Protein AF-A0A955G3E3-F1 (afdb_monomer_lite)

Radius of gyration: 20.16 Å; chains: 1; bounding box: 57×53×49 Å

Sequence (362 aa):
SATQGAAVFPLDVKRTRYAVISNTGQAQTGLGELYLNIIDMTRNSGNGAVISKNIMLGTGKGLGIPNSYNGNNPDKSYSAEALGAVPKVGGGGYYVYTYSPTPGREKIIGFLVKTDGSIDPTPITWALNPQPRRCQLGTGLHVPTNHGTYGFGSINFSGDYTKMLVLVGAFACSKSSTTPSGTIYYMNLDPTTGAVSLNVSWETATVATTGDHDGYTADLSPAERYVYVTHKFPGSLVRYDLNAGSSSGIKATQSIVSTIMTNRTSPSVSLANDRSGGQVRRGPDGRMYIADNAYLADDDGSTYPQLGTAGYISYIANPDAAGATPAAIGLAIDGIQLAPGSFSGQGMPQMATVYNQQYSIY

Secondary structure (DSSP, 8-state):
-----EEEEESSTT--EEEEEEE-PPTTT--B-EEEEEEETTSGGGT-EEEEEEEES--GGGGT--S---TT-GGG-B-SS--EEEEPTTSS-EEEEEEE--TT--EEEEEEE-TTS-B-SS-EEEE-SSPPPPP---TT----TTS-S---EEEEE-TTSSEEEEEEE-----S-TT---EEEEEEEE-TTT--EEEEEEEEPP----SS---EEEEEE-TTSSEEEEEETTTTEEEEEEGGG-SHHHHHHT-EEEES-S--PPPSS---GGGEEEEEEEE-TTS-EEEEEEE----TTS--S--TTSPPEEEEES-TT-S--SHHHHTEEEEEEEPPTT----S----------------

Structure (mmCIF, N/CA/C/O backbone):
data_AF-A0A955G3E3-F1
#
_entry.id   AF-A0A955G3E3-F1
#
loop_
_atom_site.group_PDB
_atom_site.id
_atom_site.type_symbol
_atom_site.label_atom_id
_atom_site.label_alt_id
_atom_site.label_comp_id
_atom_site.label_asym_id
_atom_site.label_entity_id
_atom_site.label_seq_id
_atom_site.pdbx_PDB_ins_code
_atom_site.Cartn_x
_atom_site.Cartn_y
_atom_site.Cartn_z
_atom_site.occupancy
_atom_site.B_iso_or_equiv
_atom_site.auth_seq_id
_atom_site.auth_comp_id
_atom_site.auth_asym_id
_atom_site.auth_atom_id
_atom_site.pdbx_PDB_model_num
ATOM 1 N N . SER A 1 1 ? 18.483 0.320 -10.105 1.00 30.11 1 SER A N 1
ATOM 2 C CA . SER A 1 1 ? 17.058 0.135 -10.444 1.00 30.11 1 SER A CA 1
ATOM 3 C C . SER A 1 1 ? 16.260 1.075 -9.562 1.00 30.11 1 SER A C 1
ATOM 5 O O . SER A 1 1 ? 16.470 1.022 -8.359 1.00 30.11 1 SER A O 1
ATOM 7 N N . ALA A 1 2 ? 15.472 1.987 -10.138 1.00 32.19 2 ALA A N 1
ATOM 8 C CA . ALA A 1 2 ? 14.807 3.079 -9.414 1.00 32.19 2 ALA A CA 1
ATOM 9 C C . ALA A 1 2 ? 13.293 2.873 -9.215 1.00 32.19 2 ALA A C 1
ATOM 11 O O . ALA A 1 2 ? 12.628 3.741 -8.668 1.00 32.19 2 ALA A O 1
ATOM 12 N N . THR A 1 3 ? 12.742 1.734 -9.642 1.00 41.06 3 THR A N 1
ATOM 13 C CA . THR A 1 3 ? 11.323 1.423 -9.451 1.00 41.06 3 THR A CA 1
ATOM 14 C C . THR A 1 3 ? 11.083 0.958 -8.021 1.00 41.06 3 THR A C 1
ATOM 16 O O . THR A 1 3 ? 11.592 -0.086 -7.618 1.00 41.06 3 THR A O 1
ATOM 19 N N . GLN A 1 4 ? 10.279 1.706 -7.269 1.00 59.62 4 GLN A N 1
ATOM 20 C CA . GLN A 1 4 ? 9.859 1.317 -5.920 1.00 59.62 4 GLN A CA 1
ATOM 21 C C . GLN A 1 4 ? 8.428 0.763 -5.876 1.00 59.62 4 GLN A C 1
ATOM 23 O O . GLN A 1 4 ? 8.092 0.053 -4.930 1.00 59.62 4 GLN A O 1
ATOM 28 N N . GLY A 1 5 ? 7.624 1.048 -6.912 1.00 69.12 5 GLY A N 1
ATOM 29 C CA . GLY A 1 5 ? 6.248 0.592 -7.137 1.00 69.12 5 GLY A CA 1
ATOM 30 C C . GLY A 1 5 ? 6.094 -0.328 -8.352 1.00 69.12 5 GLY A C 1
ATOM 31 O O . GLY A 1 5 ? 6.397 0.103 -9.465 1.00 69.12 5 GLY A O 1
ATOM 32 N N . ALA A 1 6 ? 5.583 -1.551 -8.172 1.00 78.00 6 ALA A N 1
ATOM 33 C CA . ALA A 1 6 ? 5.194 -2.460 -9.244 1.00 78.00 6 ALA A CA 1
ATOM 34 C C . ALA A 1 6 ? 3.878 -3.198 -8.934 1.00 78.00 6 ALA A C 1
ATOM 36 O O . ALA A 1 6 ? 3.738 -3.843 -7.899 1.00 78.00 6 ALA A O 1
ATOM 37 N N . ALA A 1 7 ? 2.934 -3.165 -9.873 1.00 83.56 7 ALA A N 1
ATOM 38 C CA . ALA A 1 7 ? 1.743 -4.008 -9.853 1.00 83.56 7 ALA A CA 1
ATOM 39 C C . ALA A 1 7 ? 1.863 -5.058 -10.956 1.00 83.56 7 ALA A C 1
ATOM 41 O O . ALA A 1 7 ? 2.105 -4.721 -12.115 1.00 83.56 7 ALA A O 1
ATOM 42 N N . VAL A 1 8 ? 1.691 -6.330 -10.603 1.00 85.88 8 VAL A N 1
ATOM 43 C CA . VAL A 1 8 ? 1.761 -7.436 -11.565 1.00 85.88 8 VAL A CA 1
ATOM 44 C C . VAL A 1 8 ? 0.539 -8.317 -11.408 1.00 85.88 8 VAL A C 1
ATOM 46 O O . VAL A 1 8 ? 0.229 -8.717 -10.293 1.00 85.88 8 VAL A O 1
ATOM 49 N N . PHE A 1 9 ? -0.147 -8.631 -12.499 1.00 87.25 9 PHE A N 1
ATOM 50 C CA . PHE A 1 9 ? -1.362 -9.445 -12.465 1.00 87.25 9 PHE A CA 1
ATOM 51 C C . PHE A 1 9 ? -1.544 -10.229 -13.769 1.00 87.25 9 PHE A C 1
ATOM 53 O O . PHE A 1 9 ? -1.068 -9.793 -14.824 1.00 87.25 9 PHE A O 1
ATOM 60 N N . PRO A 1 10 ? -2.207 -11.398 -13.723 1.00 89.81 10 PRO A N 1
ATOM 61 C CA . PRO A 1 10 ? -2.473 -12.181 -14.921 1.00 89.81 10 PRO A CA 1
ATOM 62 C C . PRO A 1 10 ? -3.499 -11.480 -15.824 1.00 89.81 10 PRO A C 1
ATOM 64 O O . PRO A 1 10 ? -4.466 -10.896 -15.348 1.00 89.81 10 PRO A O 1
ATOM 67 N N . LEU A 1 11 ? -3.319 -11.573 -17.140 1.00 89.44 11 LEU A N 1
ATOM 68 C CA . LEU A 1 11 ? -4.265 -11.068 -18.146 1.00 89.44 11 LEU A CA 1
ATOM 69 C C . LEU A 1 11 ? -5.265 -12.136 -18.611 1.00 89.44 11 LEU A C 1
ATOM 71 O O . LEU A 1 11 ? -6.242 -11.830 -19.289 1.00 89.44 11 LEU A O 1
ATOM 75 N N . ASP A 1 12 ? -5.032 -13.394 -18.250 1.00 84.88 12 ASP A N 1
ATOM 76 C CA . ASP A 1 12 ? -5.895 -14.521 -18.579 1.00 84.88 12 ASP A CA 1
ATOM 77 C C . ASP A 1 12 ? -5.999 -15.511 -17.417 1.00 84.88 12 ASP A C 1
ATOM 79 O O . ASP A 1 12 ? -5.097 -15.632 -16.589 1.00 84.88 12 ASP A O 1
ATOM 83 N N . VAL A 1 13 ? -7.104 -16.260 -17.384 1.00 81.56 13 VAL A N 1
ATOM 84 C CA . VAL A 1 13 ? -7.401 -17.257 -16.338 1.00 81.56 13 VAL A CA 1
ATOM 85 C C . VAL A 1 13 ? -6.348 -18.367 -16.290 1.00 81.56 13 VAL A C 1
ATOM 87 O O . VAL A 1 13 ? -6.049 -18.890 -15.220 1.00 81.56 13 VAL A O 1
ATOM 90 N N . LYS A 1 14 ? -5.740 -18.699 -17.437 1.00 84.62 14 LYS A N 1
ATOM 91 C CA . LYS A 1 14 ? -4.662 -19.695 -17.522 1.00 84.62 14 LYS A CA 1
ATOM 92 C C . LYS A 1 14 ? -3.334 -19.166 -16.971 1.00 84.62 14 LYS A C 1
ATOM 94 O O . LYS A 1 14 ? -2.383 -19.936 -16.875 1.00 84.62 14 LYS A O 1
ATOM 99 N N . ARG A 1 15 ? -3.272 -17.879 -16.602 1.00 85.88 15 ARG A N 1
ATOM 100 C CA . ARG A 1 15 ? -2.095 -17.181 -16.078 1.00 85.88 15 ARG A CA 1
ATOM 101 C C . ARG A 1 15 ? -0.877 -17.339 -16.988 1.00 85.88 15 ARG A C 1
ATOM 103 O O . ARG A 1 15 ? 0.246 -17.528 -16.528 1.00 85.88 15 ARG A O 1
ATOM 110 N N . THR A 1 16 ? -1.126 -17.291 -18.293 1.00 88.44 16 THR A N 1
ATOM 111 C CA . THR A 1 16 ? -0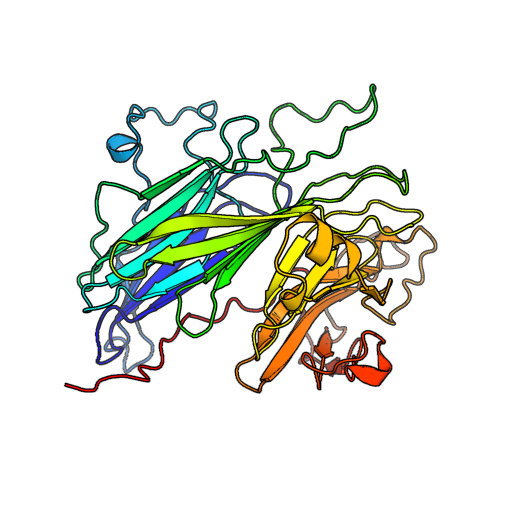.094 -17.428 -19.325 1.00 88.44 16 THR A CA 1
ATOM 112 C C . THR A 1 16 ? 0.499 -16.087 -19.725 1.00 88.44 16 THR A C 1
ATOM 114 O O . THR A 1 16 ? 1.665 -16.028 -20.100 1.00 88.44 16 THR A O 1
ATOM 117 N N . ARG A 1 17 ? -0.257 -14.996 -19.585 1.00 91.50 17 ARG A N 1
ATOM 118 C CA . ARG A 1 17 ? 0.222 -13.631 -19.797 1.00 91.50 17 ARG A CA 1
ATOM 119 C C . ARG A 1 17 ? 0.042 -12.795 -18.540 1.00 91.50 17 ARG A C 1
ATOM 121 O O . ARG A 1 17 ? -0.962 -12.927 -17.844 1.00 91.50 17 ARG A O 1
ATOM 128 N N . TYR A 1 18 ? 0.990 -11.902 -18.285 1.00 91.12 18 TYR A N 1
ATOM 129 C CA . TYR A 1 18 ? 0.999 -11.003 -17.136 1.00 91.12 18 TYR A CA 1
ATOM 130 C C . TYR A 1 18 ? 1.206 -9.566 -17.584 1.00 91.12 18 TYR A C 1
ATOM 132 O O . TYR A 1 18 ? 2.094 -9.279 -18.386 1.00 91.12 18 TYR A O 1
ATOM 140 N N . ALA A 1 19 ? 0.413 -8.665 -17.021 1.00 90.62 19 ALA A N 1
ATOM 141 C CA . ALA A 1 19 ? 0.705 -7.245 -17.024 1.00 90.62 19 ALA A CA 1
ATOM 142 C C . ALA A 1 19 ? 1.688 -6.945 -15.893 1.00 90.62 19 ALA A C 1
ATOM 144 O O . ALA A 1 19 ? 1.490 -7.399 -14.770 1.00 90.62 19 ALA A O 1
ATOM 145 N N . VAL A 1 20 ? 2.724 -6.171 -16.192 1.00 89.44 20 VAL A N 1
ATOM 146 C CA . VAL A 1 20 ? 3.691 -5.629 -15.237 1.00 89.44 20 VAL A CA 1
ATOM 147 C C . VAL A 1 20 ? 3.674 -4.122 -15.387 1.00 89.44 20 VAL A C 1
ATOM 149 O O . VAL A 1 20 ? 4.077 -3.596 -16.425 1.00 89.44 20 VAL A O 1
ATOM 152 N N . ILE A 1 21 ? 3.198 -3.432 -14.359 1.00 85.88 21 ILE A N 1
ATOM 153 C CA . ILE A 1 21 ? 3.133 -1.977 -14.328 1.00 85.88 21 ILE A CA 1
ATOM 154 C C . ILE A 1 21 ? 4.138 -1.471 -13.324 1.00 85.88 21 ILE A C 1
ATOM 156 O O . ILE A 1 21 ? 4.151 -1.933 -12.189 1.00 85.88 21 ILE A O 1
ATOM 160 N N . SER A 1 22 ? 4.955 -0.517 -13.743 1.00 79.81 22 SER A N 1
ATOM 161 C CA . SER A 1 22 ? 6.023 0.057 -12.932 1.00 79.81 22 SER A CA 1
ATOM 162 C C . SER A 1 22 ? 6.079 1.569 -13.078 1.00 79.81 22 SER A C 1
ATOM 164 O O . SER A 1 22 ? 5.734 2.103 -14.137 1.00 79.81 22 SER A O 1
ATOM 166 N N . ASN A 1 23 ? 6.579 2.237 -12.039 1.00 73.81 23 ASN A N 1
ATOM 167 C CA . ASN A 1 23 ? 6.892 3.662 -12.071 1.00 73.81 23 ASN A CA 1
ATOM 168 C C . ASN A 1 23 ? 8.372 3.918 -12.455 1.00 73.81 23 ASN A C 1
ATOM 170 O O . ASN A 1 23 ? 9.258 3.136 -12.091 1.00 73.81 23 ASN A O 1
ATOM 174 N N . THR A 1 24 ? 8.631 5.001 -13.194 1.00 66.38 24 THR A N 1
ATOM 175 C CA . THR A 1 24 ? 9.969 5.516 -13.546 1.00 66.38 24 THR A CA 1
ATOM 176 C C . THR A 1 24 ? 10.577 6.503 -12.545 1.00 66.38 24 THR A C 1
ATOM 178 O O . THR A 1 24 ? 11.772 6.781 -12.639 1.00 66.38 24 THR A O 1
ATOM 181 N N . GLY A 1 25 ? 9.799 7.043 -11.604 1.00 57.72 25 GLY A N 1
ATOM 182 C CA . GLY A 1 25 ? 10.285 7.984 -10.588 1.00 57.72 25 GLY A CA 1
ATOM 183 C C . GLY A 1 25 ? 11.187 7.309 -9.550 1.00 57.72 25 GLY A C 1
ATOM 184 O O . GLY A 1 25 ? 10.915 6.176 -9.157 1.00 57.72 25 GLY A O 1
ATOM 185 N N . GLN A 1 26 ? 12.244 7.997 -9.096 1.00 53.19 26 GLN A N 1
ATOM 186 C CA . GLN A 1 26 ? 13.056 7.547 -7.954 1.00 53.19 26 GLN A CA 1
ATOM 187 C C . GLN A 1 26 ? 12.512 8.114 -6.632 1.00 53.19 26 GLN A C 1
ATOM 189 O O . GLN A 1 26 ? 11.955 9.217 -6.602 1.00 53.19 26 GLN A O 1
ATOM 194 N N . ALA A 1 27 ? 12.748 7.395 -5.528 1.0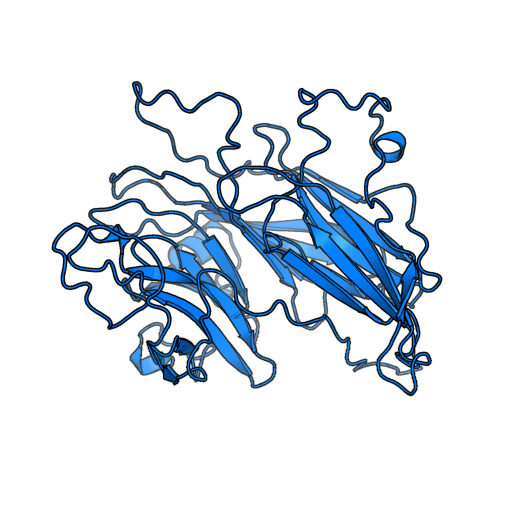0 46.69 27 ALA A N 1
ATOM 195 C CA . ALA A 1 27 ? 12.511 7.891 -4.171 1.00 46.69 27 ALA A CA 1
ATOM 196 C C . ALA A 1 27 ? 13.149 9.270 -3.992 1.00 46.69 27 ALA A C 1
ATOM 198 O O . ALA A 1 27 ? 14.288 9.469 -4.404 1.00 46.69 27 ALA A O 1
ATOM 199 N N . GLN A 1 28 ? 12.454 10.202 -3.337 1.00 43.94 28 GLN A N 1
ATOM 200 C CA . GLN A 1 28 ? 12.957 11.544 -2.981 1.00 43.94 28 GLN A CA 1
ATOM 201 C C . GLN A 1 28 ? 13.218 12.513 -4.159 1.00 43.94 28 GLN A C 1
ATOM 203 O O . GLN A 1 28 ? 13.166 13.727 -3.951 1.00 43.94 28 GLN A O 1
ATOM 208 N N . THR A 1 29 ? 13.446 12.036 -5.391 1.00 43.12 29 THR A N 1
ATOM 209 C CA . THR A 1 29 ? 13.727 12.902 -6.558 1.00 43.12 29 THR A CA 1
ATOM 210 C C . THR A 1 29 ? 12.489 13.302 -7.354 1.00 43.12 29 THR A C 1
ATOM 212 O O . THR A 1 29 ? 12.580 14.194 -8.193 1.00 43.12 29 THR A O 1
ATOM 215 N N . GLY A 1 30 ? 11.332 12.691 -7.092 1.00 49.59 30 GLY A N 1
ATOM 216 C CA . GLY A 1 30 ? 10.050 13.224 -7.534 1.00 49.59 30 GLY A CA 1
ATOM 217 C C . GLY A 1 30 ? 9.137 12.241 -8.252 1.00 49.59 30 GLY A C 1
ATOM 218 O O . GLY A 1 30 ? 9.329 11.029 -8.278 1.00 49.59 30 GLY A O 1
ATOM 219 N N . LEU A 1 31 ? 8.084 12.844 -8.782 1.00 55.19 31 LEU A N 1
ATOM 220 C CA . LEU A 1 31 ? 6.950 12.227 -9.446 1.00 55.19 31 LEU A CA 1
ATOM 221 C C . LEU A 1 31 ? 7.397 11.434 -10.671 1.00 55.19 31 LEU A C 1
ATOM 223 O O . LEU A 1 31 ? 8.308 11.864 -11.374 1.00 55.19 31 LEU A O 1
ATOM 227 N N . GLY A 1 32 ? 6.728 10.323 -10.965 1.00 62.88 32 GLY A N 1
ATOM 228 C CA . GLY A 1 32 ? 7.075 9.513 -12.130 1.00 62.88 32 GLY A CA 1
ATOM 229 C C . GLY A 1 32 ? 5.887 9.127 -12.997 1.00 62.88 32 GLY A C 1
ATOM 230 O O . GLY A 1 32 ? 4.742 9.485 -12.713 1.00 62.88 32 GLY A O 1
ATOM 231 N N . GLU A 1 33 ? 6.188 8.426 -14.085 1.00 73.69 33 GLU A N 1
ATOM 232 C CA . GLU A 1 33 ? 5.232 7.967 -15.090 1.00 73.69 33 GLU A CA 1
ATOM 233 C C . GLU A 1 33 ? 4.991 6.461 -14.931 1.00 73.69 33 GLU A C 1
ATOM 235 O O . GLU A 1 33 ? 5.891 5.708 -14.555 1.00 73.69 33 GLU A O 1
ATOM 240 N N . LEU A 1 34 ? 3.774 6.010 -15.246 1.00 78.50 34 LEU A N 1
ATOM 241 C CA . LEU A 1 34 ? 3.404 4.598 -15.175 1.00 78.50 34 LEU A CA 1
ATOM 242 C C . LEU A 1 34 ? 3.455 3.936 -16.550 1.00 78.50 34 LEU A C 1
ATOM 244 O O . LEU A 1 34 ? 2.794 4.378 -17.496 1.00 78.50 34 LEU A O 1
ATOM 248 N N . TYR A 1 35 ? 4.177 2.821 -16.616 1.00 82.56 35 TYR A N 1
ATOM 249 C CA . TYR A 1 35 ? 4.352 2.029 -17.827 1.00 82.56 35 TYR A CA 1
ATOM 250 C C . TYR A 1 35 ? 3.900 0.590 -17.617 1.00 82.56 35 TYR A C 1
ATOM 252 O O . TYR A 1 35 ? 4.313 -0.052 -16.656 1.00 82.56 35 TYR A O 1
ATOM 260 N N . LEU A 1 36 ? 3.106 0.085 -18.557 1.00 86.94 36 LEU A N 1
ATOM 261 C CA . LEU A 1 36 ? 2.706 -1.306 -18.704 1.00 86.94 36 LEU A CA 1
ATOM 262 C C . LEU A 1 36 ? 3.673 -2.043 -19.636 1.00 86.94 36 LEU A C 1
ATOM 264 O O . LEU A 1 36 ? 3.978 -1.606 -20.749 1.00 86.94 36 LEU A O 1
ATOM 268 N N . ASN A 1 37 ? 4.078 -3.222 -19.193 1.00 90.06 37 ASN A N 1
ATOM 269 C CA . ASN A 1 37 ? 4.731 -4.251 -19.982 1.00 90.06 37 ASN A CA 1
ATOM 270 C C . ASN A 1 37 ? 3.877 -5.521 -19.923 1.00 90.06 37 ASN A C 1
ATOM 272 O O . ASN A 1 37 ? 3.254 -5.799 -18.901 1.00 90.06 37 ASN A O 1
ATOM 276 N N . ILE A 1 38 ? 3.853 -6.301 -21.000 1.00 92.50 38 ILE A N 1
ATOM 277 C CA . ILE A 1 38 ? 3.150 -7.583 -21.051 1.00 92.50 38 ILE A CA 1
ATOM 278 C C . ILE A 1 38 ? 4.175 -8.691 -21.240 1.00 92.50 38 ILE A C 1
ATOM 280 O O . ILE A 1 38 ? 4.936 -8.683 -22.211 1.00 92.50 38 ILE A O 1
ATOM 284 N N . ILE A 1 39 ? 4.170 -9.647 -20.316 1.00 92.38 39 ILE A N 1
ATOM 285 C CA . ILE A 1 39 ? 5.017 -10.837 -20.335 1.00 92.38 39 ILE A CA 1
ATOM 286 C C . ILE A 1 39 ? 4.154 -12.040 -20.698 1.00 92.38 39 ILE A C 1
ATOM 288 O O . ILE A 1 39 ? 3.127 -12.273 -20.072 1.00 92.38 39 ILE A O 1
ATOM 292 N N . ASP A 1 40 ? 4.576 -12.809 -21.694 1.00 93.38 40 ASP A N 1
ATOM 293 C CA . ASP A 1 40 ? 3.969 -14.079 -22.089 1.00 93.38 40 ASP A CA 1
ATOM 294 C C . ASP A 1 40 ? 4.853 -15.231 -21.616 1.00 93.38 40 ASP A C 1
ATOM 296 O O . ASP A 1 40 ? 5.942 -15.440 -22.152 1.00 93.38 40 ASP A O 1
ATOM 300 N N . MET A 1 41 ? 4.376 -15.963 -20.610 1.00 92.31 41 MET A N 1
ATOM 301 C CA . MET A 1 41 ? 5.056 -17.087 -19.967 1.00 92.31 41 MET A CA 1
ATOM 302 C C . MET A 1 41 ? 5.077 -18.354 -20.825 1.00 92.31 41 MET A C 1
ATOM 304 O O . MET A 1 41 ? 5.819 -19.274 -20.509 1.00 92.31 41 MET A O 1
ATOM 308 N N . THR A 1 42 ? 4.318 -18.427 -21.924 1.00 92.56 42 THR A N 1
ATOM 309 C CA . THR A 1 42 ? 4.360 -19.597 -22.828 1.00 92.56 42 THR A CA 1
ATOM 310 C C . THR A 1 42 ? 5.610 -19.620 -23.707 1.00 92.56 42 THR A C 1
ATOM 312 O O . THR A 1 42 ? 5.942 -20.637 -24.315 1.00 92.56 42 THR A O 1
ATOM 315 N N . ARG A 1 43 ? 6.325 -18.494 -23.773 1.00 91.19 43 ARG A N 1
ATOM 316 C CA . ARG A 1 43 ? 7.533 -18.325 -24.579 1.00 91.19 43 ARG A CA 1
ATOM 317 C C . ARG A 1 43 ? 8.779 -18.750 -23.812 1.00 91.19 43 ARG A C 1
ATOM 319 O O . ARG A 1 43 ? 8.767 -18.883 -22.590 1.00 91.19 43 ARG A O 1
ATOM 326 N N . ASN A 1 44 ? 9.874 -18.941 -24.550 1.00 89.06 44 ASN A N 1
ATOM 327 C CA . ASN A 1 44 ? 11.185 -19.301 -24.001 1.00 89.06 44 ASN A CA 1
ATOM 328 C C . ASN A 1 44 ? 11.124 -20.522 -23.067 1.00 89.06 44 ASN A C 1
ATOM 330 O O . ASN A 1 44 ? 11.694 -20.505 -21.978 1.00 89.06 44 ASN A O 1
ATOM 334 N N . SER A 1 45 ? 10.391 -21.560 -23.480 1.00 87.25 45 SER A N 1
ATOM 335 C CA . SER A 1 45 ? 10.232 -22.806 -22.716 1.00 87.25 45 SER A CA 1
ATOM 336 C C . SER A 1 45 ? 9.695 -22.606 -21.290 1.00 87.25 45 SER A C 1
ATOM 338 O O . SER A 1 45 ? 10.067 -23.347 -20.388 1.00 87.25 45 SER A O 1
ATOM 340 N N . GLY A 1 46 ? 8.842 -21.599 -21.072 1.00 81.44 46 GLY A N 1
ATOM 341 C CA . GLY A 1 46 ? 8.279 -21.294 -19.751 1.00 81.44 46 GLY A CA 1
ATOM 342 C C . GLY A 1 46 ? 8.980 -20.156 -19.003 1.00 81.44 46 GLY A C 1
ATOM 343 O O . GLY A 1 46 ? 8.450 -19.679 -18.005 1.00 81.44 46 GLY A O 1
ATOM 344 N N . ASN A 1 47 ? 10.133 -19.676 -19.484 1.00 81.25 47 ASN A N 1
ATOM 345 C CA . ASN A 1 47 ? 10.863 -18.565 -18.852 1.00 81.25 47 ASN A CA 1
ATOM 346 C C . ASN A 1 47 ? 10.228 -17.192 -19.121 1.00 81.25 47 ASN A C 1
ATOM 348 O O . ASN A 1 47 ? 10.586 -16.200 -18.490 1.00 81.25 47 ASN A O 1
ATOM 352 N N . GLY A 1 48 ? 9.290 -17.136 -20.064 1.00 90.31 48 GLY A N 1
ATOM 353 C CA . GLY A 1 48 ? 8.572 -15.934 -20.441 1.00 90.31 48 GLY A CA 1
ATOM 354 C C . GLY A 1 48 ? 9.332 -15.009 -21.388 1.00 90.31 48 GLY A C 1
ATOM 355 O O . GLY A 1 48 ? 10.559 -15.045 -21.508 1.00 90.31 48 GLY A O 1
ATOM 356 N N . ALA A 1 49 ? 8.584 -14.180 -22.113 1.00 93.50 49 ALA A N 1
ATOM 357 C CA . ALA A 1 49 ? 9.127 -13.121 -22.958 1.00 93.50 49 ALA A CA 1
ATOM 358 C C . ALA A 1 49 ? 8.262 -11.861 -22.880 1.00 93.50 49 ALA A C 1
ATOM 360 O O . ALA A 1 49 ? 7.034 -11.943 -22.854 1.00 93.50 49 ALA A O 1
ATOM 361 N N . VAL A 1 50 ? 8.898 -10.689 -22.904 1.00 92.12 50 VAL A N 1
ATOM 362 C CA . VAL A 1 50 ? 8.191 -9.408 -23.019 1.00 92.12 50 VAL A CA 1
ATOM 363 C C . VAL A 1 50 ? 7.655 -9.273 -24.445 1.00 92.12 50 VAL A C 1
ATOM 365 O O . VAL A 1 50 ? 8.428 -9.145 -25.392 1.00 92.12 50 VAL A O 1
ATOM 368 N N . ILE A 1 51 ? 6.334 -9.308 -24.602 1.00 92.69 51 ILE A N 1
ATOM 369 C CA . ILE A 1 51 ? 5.649 -9.217 -25.903 1.00 92.69 51 ILE A CA 1
ATOM 370 C C . ILE A 1 51 ? 5.097 -7.820 -26.186 1.00 92.69 51 ILE A C 1
ATOM 372 O O . ILE A 1 51 ? 4.748 -7.495 -27.319 1.00 92.69 51 ILE A O 1
ATOM 376 N N . SER A 1 52 ? 5.025 -6.969 -25.168 1.00 89.88 52 SER A N 1
ATOM 377 C CA . SER A 1 52 ? 4.727 -5.545 -25.299 1.00 89.88 52 SER A CA 1
ATOM 378 C C . SER A 1 52 ? 5.434 -4.799 -24.180 1.00 89.88 52 SER A C 1
ATOM 380 O O . SER A 1 52 ? 5.486 -5.297 -23.056 1.00 89.88 52 SER A O 1
ATOM 382 N N . LYS A 1 53 ? 6.011 -3.634 -24.475 1.00 88.81 53 LYS A N 1
ATOM 383 C CA . LYS A 1 53 ? 6.826 -2.888 -23.512 1.00 88.81 53 LYS A CA 1
ATOM 384 C C . LYS A 1 53 ? 6.528 -1.400 -23.536 1.00 88.81 53 LYS A C 1
ATOM 386 O O . LYS A 1 53 ? 6.209 -0.866 -24.596 1.00 88.81 53 LYS A O 1
ATOM 391 N N . ASN A 1 54 ? 6.714 -0.752 -22.390 1.00 81.31 54 ASN A N 1
ATOM 392 C CA . ASN A 1 54 ? 6.628 0.699 -22.219 1.00 81.31 54 ASN A CA 1
ATOM 393 C C . ASN A 1 54 ? 5.318 1.316 -22.751 1.00 81.31 54 ASN A C 1
ATOM 395 O O . ASN A 1 54 ? 5.327 2.404 -23.325 1.00 81.31 54 ASN A O 1
ATOM 399 N N . ILE A 1 55 ? 4.183 0.637 -22.557 1.00 82.19 55 ILE A N 1
ATOM 400 C CA . ILE A 1 55 ? 2.862 1.198 -22.860 1.00 82.19 55 ILE A CA 1
ATOM 401 C C . ILE A 1 55 ? 2.499 2.171 -21.736 1.00 82.19 55 ILE A C 1
ATOM 403 O O . ILE A 1 55 ? 2.313 1.761 -20.596 1.00 82.19 55 ILE A O 1
ATOM 407 N N . MET A 1 56 ? 2.400 3.462 -22.028 1.00 78.88 56 MET A N 1
ATOM 408 C CA . MET A 1 56 ? 2.097 4.473 -21.011 1.00 78.88 56 MET A CA 1
ATOM 409 C C . MET A 1 56 ? 0.624 4.405 -20.569 1.00 78.88 56 MET A C 1
ATOM 411 O O . MET A 1 56 ? -0.268 4.447 -21.416 1.00 78.88 56 MET A O 1
ATOM 415 N N . LEU A 1 57 ? 0.358 4.347 -19.255 1.00 74.62 57 LEU A N 1
ATOM 416 C CA . LEU A 1 57 ? -1.016 4.280 -18.715 1.00 74.62 57 LEU A CA 1
ATOM 417 C C . LEU A 1 57 ? -1.772 5.611 -18.775 1.00 74.62 57 LEU A C 1
ATOM 419 O O . LEU A 1 57 ? -2.997 5.624 -18.844 1.00 74.62 57 LEU A O 1
ATOM 423 N N . GLY A 1 58 ? -1.052 6.729 -18.791 1.00 61.81 58 GLY A N 1
ATOM 424 C CA . GLY A 1 58 ? -1.621 8.070 -18.823 1.00 61.81 58 GLY A CA 1
ATOM 425 C C . GLY A 1 58 ? -1.049 8.888 -19.968 1.00 61.81 58 GLY A C 1
ATOM 426 O O . GLY A 1 58 ? -0.164 9.711 -19.764 1.00 61.81 58 GLY A O 1
ATOM 427 N N . THR A 1 59 ? -1.562 8.710 -21.187 1.00 49.09 59 THR A N 1
ATOM 428 C CA . THR A 1 59 ? -1.429 9.781 -22.190 1.00 49.09 59 THR A CA 1
ATOM 429 C C . THR A 1 59 ? -2.418 10.881 -21.800 1.00 49.09 59 THR A C 1
ATOM 431 O O . THR A 1 59 ? -3.578 10.594 -21.515 1.00 49.09 59 THR A O 1
ATOM 434 N N . GLY A 1 60 ? -1.995 12.148 -21.768 1.00 41.69 60 GLY A N 1
ATOM 435 C CA . GLY A 1 60 ? -2.819 13.282 -21.311 1.00 41.69 60 GLY A CA 1
ATOM 436 C C . GLY A 1 60 ? -4.194 13.446 -21.992 1.00 41.69 60 GLY A C 1
ATOM 437 O O . GLY A 1 60 ? -5.012 14.231 -21.522 1.00 41.69 60 GLY A O 1
ATOM 438 N N . LYS A 1 61 ? -4.501 12.679 -23.047 1.00 35.62 61 LYS A N 1
ATOM 439 C CA . LYS A 1 61 ? -5.759 12.730 -23.804 1.00 35.62 61 LYS A CA 1
ATOM 440 C C . LYS A 1 61 ? -7.017 12.387 -22.992 1.00 35.62 61 LYS A C 1
ATOM 442 O O . LYS A 1 61 ? -8.040 13.014 -23.234 1.00 35.62 61 LYS A O 1
ATOM 447 N N . GLY A 1 62 ? -6.957 11.458 -22.035 1.00 36.28 62 GLY A N 1
ATOM 448 C CA . GLY A 1 62 ? -8.110 11.093 -21.185 1.00 36.28 62 GLY A CA 1
ATOM 449 C C . GLY A 1 62 ? -8.322 12.010 -19.974 1.00 36.28 62 GLY A C 1
ATOM 450 O O . GLY A 1 62 ? -9.357 11.952 -19.319 1.00 36.28 62 GLY A O 1
ATOM 451 N N . LEU A 1 63 ? -7.340 12.869 -19.685 1.00 43.38 63 LEU A N 1
ATOM 452 C CA . LEU A 1 63 ? -7.334 13.803 -18.556 1.00 43.38 63 LEU A CA 1
ATOM 453 C C . LEU A 1 63 ? -7.585 15.260 -18.993 1.00 43.38 63 LEU A C 1
ATOM 455 O O . LEU A 1 63 ? -7.498 16.163 -18.166 1.00 43.38 63 LEU A O 1
ATOM 459 N N . GLY A 1 64 ? -7.865 15.502 -20.282 1.00 35.16 64 GLY A N 1
ATOM 460 C CA . GLY A 1 64 ? -8.029 16.851 -20.843 1.00 35.16 64 GLY A CA 1
ATOM 461 C C . GLY A 1 64 ? -6.721 17.643 -20.979 1.00 35.16 64 GLY A C 1
ATOM 462 O O . GLY A 1 64 ? -6.749 18.868 -21.052 1.00 35.16 64 GLY A O 1
ATOM 463 N N . ILE A 1 65 ? -5.566 16.969 -21.007 1.00 38.38 65 ILE A N 1
ATOM 464 C CA . ILE A 1 65 ? -4.239 17.593 -20.957 1.00 38.38 65 ILE A CA 1
ATOM 465 C C . ILE A 1 65 ? -3.559 17.495 -22.337 1.00 38.38 65 ILE A C 1
ATOM 467 O O . ILE A 1 65 ? -3.275 16.384 -22.799 1.00 38.38 65 ILE A O 1
ATOM 471 N N . PRO A 1 66 ? -3.239 18.623 -23.004 1.00 33.53 66 PRO A N 1
ATOM 472 C CA . PRO A 1 66 ? -2.557 18.621 -24.293 1.00 33.53 66 PRO A CA 1
ATOM 473 C C . PRO A 1 66 ? -1.224 17.861 -24.271 1.00 33.53 66 PRO A C 1
ATOM 475 O O . PRO A 1 66 ? -0.468 17.856 -23.293 1.00 33.53 66 PRO A O 1
ATOM 478 N N . ASN A 1 67 ? -0.928 17.227 -25.402 1.00 34.16 67 ASN A N 1
ATOM 479 C CA . ASN A 1 67 ? 0.236 16.379 -25.649 1.00 34.16 67 ASN A CA 1
ATOM 480 C C . ASN A 1 67 ? 1.543 17.189 -25.816 1.00 34.16 67 ASN A C 1
ATOM 482 O O . ASN A 1 67 ? 2.286 16.982 -26.767 1.00 34.16 67 ASN A O 1
ATOM 486 N N . SER A 1 68 ? 1.848 18.119 -24.907 1.00 33.59 68 SER A N 1
ATOM 487 C CA . SER A 1 68 ? 3.176 18.731 -24.821 1.00 33.59 68 SER A CA 1
ATOM 488 C C . SER A 1 68 ? 3.946 18.119 -23.652 1.00 33.59 68 SER A C 1
ATOM 490 O O . SER A 1 68 ? 3.569 18.213 -22.480 1.00 33.59 68 SER A O 1
ATOM 492 N N . TYR A 1 69 ? 5.005 17.392 -23.995 1.00 35.34 69 TYR A N 1
ATOM 493 C CA . TYR A 1 69 ? 6.080 17.039 -23.083 1.00 35.34 69 TYR A CA 1
ATOM 494 C C . TYR A 1 69 ? 6.905 18.311 -22.901 1.00 35.34 69 TYR A C 1
ATOM 496 O O . TYR A 1 69 ? 7.750 18.647 -23.722 1.00 35.34 69 TYR A O 1
ATOM 504 N N . ASN A 1 70 ? 6.572 19.094 -21.887 1.00 33.12 70 ASN A N 1
ATOM 505 C CA . ASN A 1 70 ? 7.471 20.114 -21.383 1.00 33.12 70 ASN A CA 1
ATOM 506 C C . ASN A 1 70 ? 7.373 20.005 -19.867 1.00 33.12 70 ASN A C 1
ATOM 508 O O . ASN A 1 70 ? 6.253 19.951 -19.356 1.00 33.12 70 ASN A O 1
ATOM 512 N N . GLY A 1 71 ? 8.509 19.878 -19.180 1.00 36.03 71 GLY A N 1
ATOM 513 C CA . GLY A 1 71 ? 8.657 19.471 -17.771 1.00 36.03 71 GLY A CA 1
ATOM 514 C C . GLY A 1 71 ? 8.003 20.370 -16.711 1.00 36.03 71 GLY A C 1
ATOM 515 O O . GLY A 1 71 ? 8.418 20.349 -15.563 1.00 36.03 71 GLY A O 1
ATOM 516 N N . ASN A 1 72 ? 6.979 21.136 -17.083 1.00 38.19 72 ASN A N 1
ATOM 517 C CA . ASN A 1 72 ? 6.248 22.097 -16.271 1.00 38.19 72 ASN A CA 1
ATOM 518 C C . ASN A 1 72 ? 4.754 21.745 -16.129 1.00 38.19 72 ASN A C 1
ATOM 520 O O . ASN A 1 72 ? 3.977 22.608 -15.727 1.00 38.19 72 ASN A O 1
ATOM 524 N N . ASN A 1 73 ? 4.315 20.528 -16.487 1.00 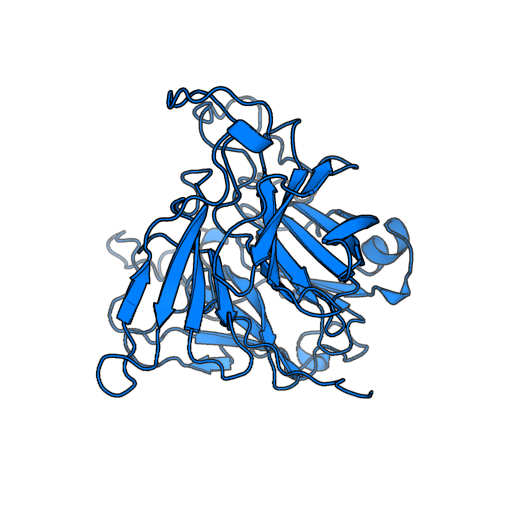42.84 73 ASN A N 1
ATOM 525 C CA . ASN A 1 73 ? 2.919 20.123 -16.294 1.00 42.84 73 ASN A CA 1
ATOM 526 C C . ASN A 1 73 ? 2.767 19.149 -15.106 1.00 42.84 73 ASN A C 1
ATOM 528 O O . ASN A 1 73 ? 2.948 17.942 -15.285 1.00 42.84 73 ASN A O 1
ATOM 532 N N . PRO A 1 74 ? 2.410 19.647 -13.908 1.00 46.69 74 PRO A N 1
ATOM 533 C CA . PRO A 1 74 ? 2.339 18.856 -12.680 1.00 46.69 74 PRO A CA 1
ATOM 534 C C . PRO A 1 74 ? 1.166 17.855 -12.651 1.00 46.69 74 PRO A C 1
ATOM 536 O O . PRO A 1 74 ? 1.021 17.105 -11.688 1.00 46.69 74 PRO A O 1
ATOM 539 N N . ASP A 1 75 ? 0.330 17.817 -13.695 1.00 44.31 75 ASP A N 1
ATOM 540 C CA . ASP A 1 75 ? -0.813 16.904 -13.806 1.00 44.31 75 ASP A CA 1
ATOM 541 C C . ASP A 1 75 ? -0.458 15.525 -14.411 1.00 44.31 75 ASP A C 1
ATOM 543 O O . ASP A 1 75 ? -1.329 14.658 -14.505 1.00 44.31 75 ASP A O 1
ATOM 547 N N . LYS A 1 76 ? 0.800 15.300 -14.829 1.00 50.31 76 LYS A N 1
ATOM 548 C CA . LYS A 1 76 ? 1.279 14.041 -15.454 1.00 50.31 76 LYS A CA 1
ATOM 549 C C . LYS A 1 76 ? 2.042 13.115 -14.500 1.00 50.31 76 LYS A C 1
ATOM 551 O O . LYS A 1 76 ? 2.732 12.197 -14.927 1.00 50.31 76 LYS A O 1
ATOM 556 N N . SER A 1 77 ? 1.947 13.385 -13.211 1.00 60.75 77 SER A N 1
ATOM 557 C CA . SER A 1 77 ? 2.971 13.014 -12.254 1.00 60.75 77 SER A CA 1
ATOM 558 C C . SER A 1 77 ? 2.387 12.191 -11.102 1.00 60.75 77 SER A C 1
ATOM 560 O O . SER A 1 77 ? 1.563 12.685 -10.334 1.00 60.75 77 SER A O 1
ATOM 562 N N . TYR A 1 78 ? 2.808 10.929 -10.990 1.00 71.00 78 TYR A N 1
ATOM 563 C CA . TYR A 1 78 ? 2.298 9.962 -10.010 1.00 71.00 78 TYR A CA 1
ATOM 564 C C . TYR A 1 78 ? 3.292 9.721 -8.867 1.00 71.00 78 TYR A C 1
ATOM 566 O O . TYR A 1 78 ? 4.496 9.934 -9.029 1.00 71.00 78 TYR A O 1
ATOM 574 N N . SER A 1 79 ? 2.797 9.233 -7.725 1.00 72.69 79 SER A N 1
ATOM 575 C CA . SER A 1 79 ? 3.640 8.756 -6.619 1.00 72.69 79 SER A CA 1
ATOM 576 C C . SER A 1 79 ? 4.633 7.693 -7.097 1.00 72.69 79 SER A C 1
ATOM 578 O O . SER A 1 79 ? 4.233 6.722 -7.741 1.00 72.69 79 SER A O 1
ATOM 580 N N . ALA A 1 80 ? 5.916 7.861 -6.762 1.00 65.06 80 ALA A N 1
ATOM 581 C CA . ALA A 1 80 ? 6.995 6.942 -7.139 1.00 65.06 80 ALA A CA 1
ATOM 582 C C . ALA A 1 80 ? 6.869 5.550 -6.479 1.00 65.06 80 ALA A C 1
ATOM 584 O O . ALA A 1 80 ? 7.400 4.565 -6.996 1.00 65.06 80 ALA A O 1
ATOM 585 N N . GLU A 1 81 ? 6.130 5.456 -5.368 1.00 72.56 81 GLU A N 1
ATOM 586 C CA . GLU A 1 81 ? 6.080 4.265 -4.507 1.00 72.56 81 GLU A CA 1
ATOM 587 C C . GLU A 1 81 ? 4.677 3.648 -4.386 1.00 72.56 81 GLU A C 1
ATOM 589 O O . GLU A 1 81 ? 4.540 2.429 -4.230 1.00 72.56 81 GLU A O 1
ATOM 594 N N . ALA A 1 82 ? 3.622 4.464 -4.488 1.00 81.38 82 ALA A N 1
ATOM 595 C CA . ALA A 1 82 ? 2.255 4.024 -4.246 1.00 81.38 82 ALA A CA 1
ATOM 596 C C . ALA A 1 82 ? 1.573 3.519 -5.524 1.00 81.38 82 ALA A C 1
ATOM 598 O O . ALA A 1 82 ? 1.073 4.292 -6.349 1.00 81.38 82 ALA A O 1
ATOM 599 N N . LEU A 1 83 ? 1.535 2.196 -5.659 1.00 83.12 83 LEU A N 1
ATOM 600 C CA . LEU A 1 83 ? 0.895 1.490 -6.760 1.00 83.12 83 LEU A CA 1
ATOM 601 C C . LEU A 1 83 ? 0.255 0.200 -6.239 1.00 83.12 83 LEU A C 1
ATOM 603 O O . LEU A 1 83 ? 0.879 -0.549 -5.487 1.00 83.12 83 LEU A O 1
ATOM 607 N N . GLY A 1 84 ? -0.981 -0.065 -6.651 1.00 87.00 84 GLY A N 1
ATOM 608 C CA . GLY A 1 84 ? -1.690 -1.298 -6.322 1.00 87.00 84 GLY A CA 1
ATOM 609 C C . GLY A 1 84 ? -2.724 -1.646 -7.386 1.00 87.00 84 GLY A C 1
ATOM 610 O O . GLY A 1 84 ? -3.168 -0.771 -8.125 1.00 87.00 84 GLY A O 1
ATOM 611 N N . ALA A 1 85 ? -3.107 -2.918 -7.482 1.00 89.44 85 ALA A N 1
ATOM 612 C CA . ALA A 1 85 ? -4.105 -3.375 -8.442 1.00 89.44 85 ALA A CA 1
ATOM 613 C C . ALA A 1 85 ? -5.158 -4.277 -7.791 1.00 89.44 85 ALA A C 1
ATOM 615 O O . ALA A 1 85 ? -4.857 -5.013 -6.852 1.00 89.44 85 ALA A O 1
ATOM 616 N N . VAL A 1 86 ? -6.376 -4.240 -8.329 1.00 90.50 86 VAL A N 1
ATOM 617 C CA . VAL A 1 86 ? -7.507 -5.087 -7.926 1.00 90.50 86 VAL A CA 1
ATOM 618 C C . VAL A 1 86 ? -8.189 -5.681 -9.155 1.00 90.50 86 VAL A C 1
ATOM 620 O O . VAL A 1 86 ? -8.268 -5.014 -10.191 1.00 90.50 86 VAL A O 1
ATOM 623 N N . PRO A 1 87 ? -8.686 -6.923 -9.082 1.00 90.19 87 PRO A N 1
ATOM 624 C CA . PRO A 1 87 ? -9.463 -7.504 -10.167 1.00 90.19 87 PRO A CA 1
ATOM 625 C C . PRO A 1 87 ? -10.805 -6.782 -10.314 1.00 90.19 87 PRO A C 1
ATOM 627 O O . PRO A 1 87 ? -11.447 -6.426 -9.327 1.00 90.19 87 PRO A O 1
ATOM 630 N N . LYS A 1 88 ? -11.262 -6.617 -11.556 1.00 90.88 88 LYS A N 1
ATOM 631 C CA . LYS A 1 88 ? -12.624 -6.160 -11.824 1.00 90.88 88 LYS A CA 1
ATOM 632 C C . LYS A 1 88 ? -13.613 -7.305 -11.579 1.00 90.88 88 LYS A C 1
ATOM 634 O O . LYS A 1 88 ? -13.494 -8.375 -12.183 1.00 90.88 88 LYS A O 1
ATOM 639 N N . VAL A 1 89 ? -14.623 -7.073 -10.739 1.00 87.94 89 VAL A N 1
ATOM 640 C CA . VAL A 1 89 ? -15.717 -8.036 -10.529 1.00 87.94 89 VAL A CA 1
ATOM 641 C C . VAL A 1 89 ? -16.482 -8.260 -11.838 1.00 87.94 89 VAL A C 1
ATOM 643 O O . VAL A 1 89 ? -16.739 -7.329 -12.610 1.00 87.94 89 VAL A O 1
ATOM 646 N N . GLY A 1 90 ? -16.804 -9.529 -12.103 1.00 81.44 90 GLY A N 1
ATOM 647 C CA . GLY A 1 90 ? -17.366 -9.989 -13.377 1.00 81.44 90 GLY A CA 1
ATOM 648 C C . GLY A 1 90 ? -16.321 -10.221 -14.475 1.00 81.44 90 GLY A C 1
ATOM 649 O O . GLY A 1 90 ? -16.682 -10.544 -15.603 1.00 81.44 90 GLY A O 1
ATOM 650 N N . GLY A 1 91 ? -15.031 -10.072 -14.161 1.00 81.62 91 GLY A N 1
ATOM 651 C CA . GLY A 1 91 ? -13.942 -10.212 -15.119 1.00 81.62 91 GLY A CA 1
ATOM 652 C C . GLY A 1 91 ? -13.756 -8.974 -15.998 1.00 81.62 91 GLY A C 1
ATOM 653 O O . GLY A 1 91 ? -14.302 -7.896 -15.752 1.00 81.62 91 GLY A O 1
ATOM 654 N N . GLY A 1 92 ? -12.936 -9.128 -17.038 1.00 86.19 92 GLY A N 1
ATOM 655 C CA . GLY A 1 92 ? -12.661 -8.066 -18.008 1.00 86.19 92 GLY A CA 1
ATOM 656 C C . GLY A 1 92 ? -11.463 -7.175 -17.681 1.00 86.19 92 GLY A C 1
ATOM 657 O O . GLY A 1 92 ? -11.195 -6.257 -18.451 1.00 86.19 92 GLY A O 1
ATOM 658 N N . GLY A 1 93 ? -10.712 -7.450 -16.609 1.00 91.12 93 GLY A N 1
ATOM 659 C CA . GLY A 1 93 ? -9.432 -6.788 -16.356 1.00 91.12 93 GLY A CA 1
ATOM 660 C C . GLY A 1 93 ? -9.125 -6.522 -14.887 1.00 91.12 93 GLY A C 1
ATOM 661 O O . GLY A 1 93 ? -9.700 -7.143 -13.992 1.00 91.12 93 GLY A O 1
ATOM 662 N N . TYR A 1 94 ? -8.219 -5.572 -14.670 1.00 92.75 94 TYR A N 1
ATOM 663 C CA . TYR A 1 94 ? -7.781 -5.096 -13.362 1.00 92.75 94 TYR A CA 1
ATOM 664 C C . TYR A 1 94 ? -7.815 -3.571 -13.318 1.00 92.75 94 TYR A C 1
ATOM 666 O O . TYR A 1 94 ? -7.366 -2.910 -14.256 1.00 92.75 94 TYR A O 1
ATOM 674 N N . TYR A 1 95 ? -8.304 -3.018 -12.212 1.00 92.94 95 TYR A N 1
ATOM 675 C CA . TYR A 1 95 ? -8.109 -1.610 -11.896 1.00 92.94 95 TYR A CA 1
ATOM 676 C C . TYR A 1 95 ? -6.757 -1.432 -11.218 1.00 92.94 95 TYR A C 1
ATOM 678 O O . TYR A 1 95 ? -6.433 -2.139 -10.267 1.00 92.94 95 TYR A O 1
ATOM 686 N N . VAL A 1 96 ? -5.974 -0.479 -11.703 1.00 91.31 96 VAL A N 1
ATOM 687 C CA . VAL A 1 96 ? -4.640 -0.158 -11.200 1.00 91.31 96 VAL A CA 1
ATOM 688 C C . VAL A 1 96 ? -4.668 1.252 -10.651 1.00 91.31 96 VAL A C 1
ATOM 690 O O . VAL A 1 96 ? -4.932 2.194 -11.395 1.00 91.31 96 VAL A O 1
ATOM 693 N N . TYR A 1 97 ? -4.398 1.393 -9.359 1.00 90.25 97 TYR A N 1
ATOM 694 C CA . TYR A 1 97 ? -4.492 2.650 -8.639 1.00 90.25 97 TYR A CA 1
ATOM 695 C C . TYR A 1 97 ? -3.127 3.189 -8.242 1.00 90.25 97 TYR A C 1
ATOM 697 O O . TYR A 1 97 ? -2.247 2.463 -7.781 1.00 90.25 97 TYR A O 1
ATOM 705 N N . THR A 1 98 ? -3.006 4.502 -8.365 1.00 86.94 98 THR A N 1
ATOM 706 C CA . THR A 1 98 ? -1.942 5.329 -7.798 1.00 86.94 98 THR A CA 1
ATOM 707 C C . THR A 1 98 ? -2.568 6.629 -7.280 1.00 86.94 98 THR A C 1
ATOM 709 O O . THR A 1 98 ? -3.787 6.812 -7.347 1.00 86.94 98 THR A O 1
ATOM 712 N N . TYR A 1 99 ? -1.759 7.561 -6.789 1.00 83.19 99 TYR A N 1
ATOM 713 C CA . TYR A 1 99 ? -2.210 8.922 -6.533 1.00 83.19 99 TYR A CA 1
ATOM 714 C C . TYR A 1 99 ? -1.249 9.953 -7.123 1.00 83.19 99 TYR A C 1
ATOM 716 O O . TYR A 1 99 ? -0.051 9.714 -7.281 1.00 83.19 99 TYR A O 1
ATOM 724 N N . SER A 1 100 ? -1.805 11.116 -7.447 1.00 78.19 100 SER A N 1
ATOM 725 C CA . SER A 1 100 ? -1.065 12.341 -7.724 1.00 78.19 100 SER A CA 1
ATOM 726 C C . SER A 1 100 ? -0.799 13.043 -6.392 1.00 78.19 100 SER A C 1
ATOM 728 O O . SER A 1 100 ? -1.759 13.479 -5.755 1.00 78.19 100 SER A O 1
ATOM 730 N N . PRO A 1 101 ? 0.460 13.164 -5.947 1.00 65.25 101 PRO A N 1
ATOM 731 C CA . PRO A 1 101 ? 0.828 13.959 -4.771 1.00 65.25 101 PRO A CA 1
ATOM 732 C C . PRO A 1 101 ? 0.890 15.471 -5.044 1.00 65.25 101 PRO A C 1
ATOM 734 O O . PRO A 1 101 ? 1.335 16.223 -4.179 1.00 65.25 101 PRO A O 1
ATOM 737 N N . THR A 1 102 ? 0.529 15.933 -6.246 1.00 67.94 102 THR A N 1
ATOM 738 C CA . THR A 1 102 ? 0.677 17.341 -6.631 1.00 67.94 102 THR A CA 1
ATOM 739 C C . THR A 1 102 ? -0.085 18.263 -5.673 1.00 67.94 102 THR A C 1
ATOM 741 O O . THR A 1 102 ? -1.312 18.155 -5.579 1.00 67.94 102 THR A O 1
ATOM 744 N N . PRO A 1 103 ? 0.611 19.216 -5.024 1.00 63.69 103 PRO A N 1
ATOM 745 C CA . PRO A 1 103 ? 0.010 20.180 -4.121 1.00 63.69 103 PRO A CA 1
ATOM 746 C C . PRO A 1 103 ? -1.257 20.873 -4.645 1.00 63.69 103 PRO A C 1
ATOM 748 O O . PRO A 1 103 ? -1.217 21.566 -5.660 1.00 63.69 103 PRO A O 1
ATOM 751 N N . GLY A 1 104 ? -2.374 20.747 -3.922 1.00 64.56 104 GLY A N 1
ATOM 752 C CA . GLY A 1 104 ? -3.656 21.384 -4.252 1.00 64.56 104 GLY A CA 1
ATOM 753 C C . GLY A 1 104 ? -4.431 20.687 -5.374 1.00 64.56 104 GLY A C 1
ATOM 754 O O . GLY A 1 104 ? -5.483 21.172 -5.791 1.00 64.56 104 GLY A O 1
ATOM 755 N N . ARG A 1 105 ? -3.909 19.566 -5.880 1.00 69.69 105 ARG A N 1
ATOM 756 C CA . ARG A 1 105 ? -4.503 18.721 -6.925 1.00 69.69 105 ARG A CA 1
ATOM 757 C C . ARG A 1 105 ? -4.361 17.242 -6.573 1.00 69.69 105 ARG A C 1
ATOM 759 O O . ARG A 1 105 ? -4.290 16.389 -7.462 1.00 69.69 105 ARG A O 1
ATOM 766 N N . GLU A 1 106 ? -4.274 16.940 -5.283 1.00 79.44 106 GLU A N 1
ATOM 767 C CA . GLU A 1 106 ? -4.070 15.588 -4.807 1.00 79.44 106 GLU A CA 1
ATOM 768 C C . GLU A 1 106 ? -5.297 14.731 -5.131 1.00 79.44 106 GLU A C 1
ATOM 770 O O . GLU A 1 106 ? -6.437 15.086 -4.821 1.00 79.44 106 GLU A O 1
ATOM 775 N N . LYS A 1 107 ? -5.075 13.604 -5.806 1.00 85.31 107 LYS A N 1
ATOM 776 C CA . LYS A 1 107 ? -6.154 12.723 -6.262 1.00 85.31 107 LYS A CA 1
ATOM 777 C C . LYS A 1 107 ? -5.682 11.291 -6.410 1.00 85.31 107 LYS A C 1
ATOM 779 O O . LYS A 1 107 ? -4.546 11.057 -6.814 1.00 85.31 107 LYS A O 1
ATOM 784 N N . ILE A 1 108 ? -6.577 10.348 -6.156 1.00 89.38 108 ILE A N 1
ATOM 785 C CA . ILE A 1 108 ? -6.414 8.951 -6.555 1.00 89.38 108 ILE A CA 1
ATOM 786 C C . ILE A 1 108 ? -6.760 8.836 -8.030 1.00 89.38 108 ILE A C 1
ATOM 788 O O . ILE A 1 108 ? -7.692 9.487 -8.510 1.00 89.38 108 ILE A O 1
ATOM 792 N N . ILE A 1 109 ? -5.989 8.025 -8.745 1.00 88.00 109 ILE A N 1
ATOM 793 C CA . ILE A 1 109 ? -6.145 7.787 -10.174 1.00 88.00 109 ILE A CA 1
ATOM 794 C C . ILE A 1 109 ? -6.160 6.277 -10.394 1.00 88.00 109 ILE A C 1
ATOM 796 O O . ILE A 1 109 ? -5.231 5.593 -9.971 1.00 88.00 109 ILE A O 1
ATOM 800 N N . GLY A 1 110 ? -7.216 5.775 -11.031 1.00 90.31 110 GLY A N 1
ATOM 801 C CA . GLY A 1 110 ? -7.411 4.369 -11.372 1.00 90.31 110 GLY A CA 1
ATOM 802 C C . GLY A 1 110 ? -7.442 4.153 -12.883 1.00 90.31 110 GLY A C 1
ATOM 803 O O . GLY A 1 110 ? -8.158 4.857 -13.592 1.00 90.31 110 GLY A O 1
ATOM 804 N N . PHE A 1 111 ? -6.708 3.162 -13.378 1.00 90.25 111 PHE A N 1
ATOM 805 C CA . PHE A 1 111 ? -6.691 2.758 -14.786 1.00 90.25 111 PHE A CA 1
ATOM 806 C C . PHE A 1 111 ? -7.248 1.348 -14.923 1.00 90.25 111 PHE A C 1
ATOM 808 O O . PHE A 1 111 ? -6.805 0.451 -14.210 1.00 90.25 111 PHE A O 1
ATOM 815 N N . LEU A 1 112 ? -8.179 1.125 -15.850 1.00 91.88 112 LEU A N 1
ATOM 816 C CA . LEU A 1 112 ? -8.633 -0.227 -16.166 1.00 91.88 112 LEU A CA 1
ATOM 817 C C . LEU A 1 112 ? -7.735 -0.834 -17.247 1.00 91.88 112 LEU A C 1
ATOM 819 O O . LEU A 1 112 ? -7.727 -0.370 -18.386 1.00 91.88 112 LEU A O 1
ATOM 823 N N . VAL A 1 113 ? -7.011 -1.892 -16.894 1.00 92.00 113 VAL A N 1
ATOM 824 C CA . VAL A 1 113 ? -6.244 -2.725 -17.828 1.00 92.00 113 VAL A CA 1
ATOM 825 C C . VAL A 1 113 ? -7.070 -3.957 -18.159 1.00 92.00 113 VAL A C 1
ATOM 827 O O . VAL A 1 113 ? -7.343 -4.778 -17.284 1.00 92.00 113 VAL A O 1
ATOM 830 N N . LYS A 1 114 ? -7.487 -4.080 -19.417 1.00 92.00 114 LYS A N 1
ATOM 831 C CA . LYS A 1 114 ? -8.353 -5.153 -19.913 1.00 92.00 114 LYS A CA 1
ATOM 832 C C . LYS A 1 114 ? -7.568 -6.453 -20.103 1.00 92.00 114 LYS A C 1
ATOM 834 O O . LYS A 1 114 ? -6.343 -6.456 -20.182 1.00 92.00 114 LYS A O 1
ATOM 839 N N . THR A 1 115 ? -8.269 -7.581 -20.206 1.00 90.94 115 THR A N 1
ATOM 840 C CA . THR A 1 115 ? -7.671 -8.930 -20.362 1.00 90.94 115 THR A CA 1
ATOM 841 C C . THR A 1 115 ? -6.890 -9.136 -21.667 1.00 90.94 115 THR A C 1
ATOM 843 O O . THR A 1 115 ? -6.103 -10.073 -21.801 1.00 90.94 115 THR A O 1
ATOM 846 N N . ASP A 1 116 ? -7.102 -8.282 -22.665 1.00 89.62 116 ASP A N 1
ATOM 847 C CA . ASP A 1 116 ? -6.296 -8.257 -23.889 1.00 89.62 116 ASP A CA 1
ATOM 848 C C . ASP A 1 116 ? -5.010 -7.421 -23.743 1.00 89.62 116 ASP A C 1
ATOM 850 O O . ASP A 1 116 ? -4.178 -7.424 -24.648 1.00 89.62 116 ASP A O 1
ATOM 854 N N . GLY A 1 117 ? -4.819 -6.754 -22.600 1.00 87.06 117 GLY A N 1
ATOM 855 C CA . GLY A 1 117 ? -3.706 -5.849 -22.325 1.00 87.06 117 GLY A CA 1
ATOM 856 C C . GLY A 1 117 ? -3.943 -4.401 -22.763 1.00 87.06 117 GLY A C 1
ATOM 857 O O . GLY A 1 117 ? -3.066 -3.563 -22.555 1.00 87.06 117 GLY A O 1
ATOM 858 N N . SER A 1 118 ? -5.100 -4.084 -23.354 1.00 89.19 118 SER A N 1
ATOM 859 C CA . SER A 1 118 ? -5.476 -2.706 -23.672 1.00 89.19 118 SER A CA 1
ATOM 860 C C . SER A 1 118 ? -5.889 -1.936 -22.415 1.00 89.19 118 SER A C 1
ATOM 862 O O . SER A 1 118 ? -6.314 -2.513 -21.414 1.00 89.19 118 SER A O 1
ATOM 864 N N . ILE A 1 119 ? -5.748 -0.613 -22.455 1.00 87.69 119 ILE A N 1
ATOM 865 C CA . ILE A 1 119 ? -6.049 0.273 -21.327 1.00 87.69 119 ILE A CA 1
ATOM 866 C C . ILE A 1 119 ? -7.299 1.070 -21.677 1.00 87.69 119 ILE A C 1
ATOM 868 O O . ILE A 1 119 ? -7.418 1.587 -22.791 1.00 87.69 119 ILE A O 1
ATOM 872 N N . ASP A 1 120 ? -8.240 1.160 -20.742 1.00 85.94 120 ASP A N 1
ATOM 873 C CA . ASP A 1 120 ? -9.403 2.018 -20.920 1.00 85.94 120 ASP A CA 1
ATOM 874 C C . ASP A 1 120 ? -8.976 3.497 -20.988 1.00 85.94 120 ASP A C 1
ATOM 876 O O . ASP A 1 120 ? -8.205 3.948 -20.135 1.00 85.94 120 ASP A O 1
ATOM 880 N N . PRO A 1 121 ? -9.423 4.263 -22.001 1.00 75.88 121 PRO A N 1
ATOM 881 C CA . PRO A 1 121 ? -8.959 5.633 -22.204 1.00 75.88 121 PRO A CA 1
ATOM 882 C C . PRO A 1 121 ? -9.428 6.614 -21.123 1.00 75.88 121 PRO A C 1
ATOM 884 O O . PRO A 1 121 ? -8.873 7.713 -21.041 1.00 75.88 121 PRO A O 1
ATOM 887 N N . THR A 1 122 ? -10.438 6.262 -20.322 1.00 82.06 122 THR A N 1
ATOM 888 C CA . THR A 1 122 ? -10.991 7.143 -19.290 1.00 82.06 122 THR A CA 1
ATOM 889 C C . THR A 1 122 ? -10.561 6.669 -17.901 1.00 82.06 122 THR A C 1
ATOM 891 O O . THR A 1 122 ? -11.147 5.728 -17.363 1.00 82.06 122 THR A O 1
ATOM 894 N N . PRO A 1 123 ? -9.547 7.306 -17.285 1.00 85.50 123 PRO A N 1
ATOM 895 C CA . PRO A 1 123 ? -9.151 6.960 -15.931 1.00 85.50 123 PRO A CA 1
ATOM 896 C C . PRO A 1 123 ? -10.214 7.400 -14.922 1.00 85.50 123 PRO A C 1
ATOM 898 O O . PRO A 1 123 ? -10.869 8.433 -15.069 1.00 85.50 123 PRO A O 1
ATOM 901 N N . ILE A 1 124 ? -10.324 6.637 -13.843 1.00 88.44 124 ILE A N 1
ATOM 902 C CA . ILE A 1 124 ? -11.098 7.002 -12.662 1.00 88.44 124 ILE A CA 1
ATOM 903 C C . ILE A 1 124 ? -10.272 8.009 -11.876 1.00 88.44 124 ILE A C 1
ATOM 905 O O . ILE A 1 124 ? -9.087 7.785 -11.638 1.00 88.44 124 ILE A O 1
ATOM 909 N N . THR A 1 125 ? -10.879 9.111 -11.448 1.00 87.44 125 THR A N 1
ATOM 910 C CA . THR A 1 125 ? -10.200 10.096 -10.603 1.00 87.44 125 THR A CA 1
ATOM 911 C C . THR A 1 125 ? -11.048 10.459 -9.405 1.00 87.44 125 THR A C 1
ATOM 913 O O . THR A 1 125 ? -12.243 10.712 -9.553 1.00 87.44 125 THR A O 1
ATOM 916 N N . TRP A 1 126 ? -10.419 10.560 -8.239 1.00 90.81 126 TRP A N 1
ATOM 917 C CA . TRP A 1 126 ? -11.079 10.991 -7.014 1.00 90.81 126 TRP A CA 1
ATOM 918 C C . TRP A 1 126 ? -10.203 11.974 -6.247 1.00 90.81 126 TRP A C 1
ATOM 920 O O . TRP A 1 126 ? -9.059 11.658 -5.927 1.00 90.81 126 TRP A O 1
ATOM 930 N N . ALA A 1 127 ? -10.718 13.173 -5.975 1.00 89.12 127 ALA A N 1
ATOM 931 C CA . ALA A 1 127 ? -9.973 14.216 -5.275 1.00 89.12 127 ALA A CA 1
ATOM 932 C C . ALA A 1 127 ? -9.796 13.862 -3.794 1.00 89.12 127 ALA A C 1
ATOM 934 O O . ALA A 1 127 ? -10.782 13.593 -3.113 1.00 89.12 127 ALA A O 1
ATOM 935 N N . LEU A 1 128 ? -8.558 13.916 -3.291 1.00 86.31 128 LEU A N 1
ATOM 936 C CA . LEU A 1 128 ? -8.263 13.678 -1.880 1.00 86.31 128 LEU A CA 1
ATOM 937 C C . LEU A 1 128 ? -8.807 14.830 -1.024 1.00 86.31 128 LEU A C 1
ATOM 939 O O . LEU A 1 128 ? -8.200 15.894 -0.923 1.00 86.31 128 LEU A O 1
ATOM 943 N N . ASN A 1 129 ? -9.975 14.602 -0.422 1.00 84.94 129 ASN A N 1
ATOM 944 C CA . ASN A 1 129 ? -10.630 15.508 0.516 1.00 84.94 129 ASN A CA 1
ATOM 945 C C . ASN A 1 129 ? -10.977 14.733 1.804 1.00 84.94 129 ASN A C 1
ATOM 947 O O . ASN A 1 129 ? -11.704 13.747 1.691 1.00 84.94 129 ASN A O 1
ATOM 951 N N . PRO A 1 130 ? -10.486 15.122 2.998 1.00 87.44 130 PRO A N 1
ATOM 952 C CA . PRO A 1 130 ? -9.644 16.292 3.281 1.00 87.44 130 PRO A CA 1
ATOM 953 C C . PRO A 1 130 ? -8.295 16.239 2.562 1.00 87.44 130 PRO A C 1
ATOM 955 O O . PRO A 1 130 ? -7.795 15.155 2.261 1.00 87.44 130 PRO A O 1
ATOM 958 N N . GLN A 1 131 ? -7.714 17.407 2.278 1.00 85.31 131 GLN A N 1
ATOM 959 C CA . GLN A 1 131 ? -6.387 17.483 1.661 1.00 85.31 131 GLN A CA 1
ATOM 960 C C . GLN A 1 131 ? -5.331 16.834 2.573 1.00 85.31 131 GLN A C 1
ATOM 962 O O . GLN A 1 131 ? -5.396 17.026 3.793 1.00 85.31 131 GLN A O 1
ATOM 967 N N . PRO A 1 132 ? -4.354 16.092 2.014 1.00 83.81 132 PRO A N 1
ATOM 968 C CA . PRO A 1 132 ? -3.315 15.457 2.815 1.00 83.81 132 PRO A CA 1
ATOM 969 C C . PRO A 1 132 ? -2.507 16.475 3.622 1.00 83.81 132 PRO A C 1
ATOM 971 O O . PRO A 1 132 ? -2.188 17.565 3.144 1.00 83.81 132 PRO A O 1
ATOM 974 N N . ARG A 1 133 ? -2.095 16.115 4.837 1.00 79.50 133 ARG A N 1
ATOM 975 C CA . ARG A 1 133 ? -1.257 16.976 5.679 1.00 79.50 133 ARG A CA 1
ATOM 976 C C . ARG A 1 133 ? 0.138 17.148 5.109 1.00 79.50 133 ARG A C 1
ATOM 978 O O . ARG A 1 133 ? 0.843 16.168 4.928 1.00 79.50 133 ARG A O 1
ATOM 985 N N . ARG A 1 134 ? 0.540 18.401 4.888 1.00 74.50 134 ARG A N 1
ATOM 986 C CA . ARG A 1 134 ? 1.913 18.797 4.543 1.00 74.50 134 ARG A CA 1
ATOM 987 C C . ARG A 1 134 ? 2.733 18.941 5.817 1.00 74.50 134 ARG A C 1
ATOM 989 O O . ARG A 1 134 ? 2.216 19.446 6.815 1.00 74.50 134 ARG A O 1
ATOM 996 N N . CYS A 1 135 ? 4.028 18.683 5.721 1.00 69.56 135 CYS A N 1
ATOM 997 C CA . CYS A 1 135 ? 4.963 19.230 6.689 1.00 69.56 135 CYS A CA 1
ATOM 998 C C . CYS A 1 135 ? 5.318 20.668 6.304 1.00 69.56 135 CYS A C 1
ATOM 1000 O O . CYS A 1 135 ? 5.679 20.957 5.162 1.00 69.56 135 CYS A O 1
ATOM 1002 N N . GLN A 1 136 ? 5.116 21.597 7.242 1.00 58.09 136 GLN A N 1
ATOM 1003 C CA . GLN A 1 136 ? 5.450 23.001 7.048 1.00 58.09 136 GLN A CA 1
ATOM 1004 C C . GLN A 1 136 ? 6.954 23.149 7.257 1.00 58.09 136 GLN A C 1
ATOM 1006 O O . GLN A 1 136 ? 7.451 23.047 8.377 1.00 58.09 136 GLN A O 1
ATOM 1011 N N . LEU A 1 137 ? 7.689 23.359 6.170 1.00 54.03 137 LEU A N 1
ATOM 1012 C CA . LEU A 1 137 ? 9.107 23.670 6.267 1.00 54.03 137 LEU A CA 1
ATOM 1013 C C . LEU A 1 137 ? 9.252 25.059 6.885 1.00 54.03 137 LEU A C 1
ATOM 1015 O O . LEU A 1 137 ? 8.580 26.005 6.468 1.00 54.03 137 LEU A O 1
ATOM 1019 N N . GLY A 1 138 ? 10.096 25.168 7.913 1.00 46.91 138 GLY A N 1
ATOM 1020 C CA . GLY A 1 138 ? 10.394 26.445 8.552 1.00 46.91 138 GLY A CA 1
ATOM 1021 C C . GLY A 1 138 ? 10.814 27.486 7.512 1.00 46.91 138 GLY A C 1
ATOM 1022 O O . GLY A 1 138 ? 11.511 27.173 6.545 1.00 46.91 138 GLY A O 1
ATOM 1023 N N . THR A 1 139 ? 10.375 28.728 7.703 1.00 38.38 139 THR A N 1
ATOM 1024 C CA . THR A 1 139 ? 10.740 29.880 6.871 1.00 38.38 139 THR A CA 1
ATOM 1025 C C . THR A 1 139 ? 12.266 30.011 6.808 1.00 38.38 139 THR A C 1
ATOM 1027 O O . THR A 1 139 ? 12.875 30.496 7.757 1.00 38.38 139 THR A O 1
ATOM 1030 N N . GLY A 1 140 ? 12.899 29.542 5.731 1.00 36.81 140 GLY A N 1
ATOM 1031 C CA . GLY A 1 140 ? 14.353 29.641 5.550 1.00 36.81 140 GLY A CA 1
ATOM 1032 C C . GLY A 1 140 ? 15.006 28.486 4.788 1.00 36.81 140 GLY A C 1
ATOM 1033 O O . GLY A 1 140 ? 16.061 28.689 4.194 1.00 36.81 140 GLY A O 1
ATOM 1034 N N . LEU A 1 141 ? 14.379 27.307 4.721 1.00 39.22 141 LEU A N 1
ATOM 1035 C CA . LEU A 1 141 ? 14.840 26.223 3.847 1.00 39.22 141 LEU A CA 1
ATOM 1036 C C . LEU A 1 141 ? 14.213 26.384 2.458 1.00 39.22 141 LEU A C 1
ATOM 1038 O O . LEU A 1 141 ? 13.050 26.048 2.241 1.00 39.22 141 LEU A O 1
ATOM 1042 N N . HIS A 1 142 ? 14.990 26.926 1.515 1.00 33.34 142 HIS A N 1
ATOM 1043 C CA . HIS A 1 142 ? 14.676 26.845 0.089 1.00 33.34 142 HIS A CA 1
ATOM 1044 C C . HIS A 1 142 ? 14.678 25.369 -0.317 1.00 33.34 142 HIS A C 1
ATOM 1046 O O . HIS A 1 142 ? 15.732 24.783 -0.552 1.00 33.34 142 HIS A O 1
ATOM 1052 N N . VAL A 1 143 ? 13.499 24.761 -0.423 1.00 40.47 143 VAL A N 1
ATOM 1053 C CA . VAL A 1 143 ? 13.361 23.587 -1.283 1.00 40.47 143 VAL A CA 1
ATOM 1054 C C . VAL A 1 143 ? 13.439 24.113 -2.710 1.00 40.47 143 VAL A C 1
ATOM 1056 O O . VAL A 1 143 ? 12.721 25.068 -3.027 1.00 40.47 143 VAL A O 1
ATOM 1059 N N . PRO A 1 144 ? 14.267 23.530 -3.591 1.00 35.09 144 PRO A N 1
ATOM 1060 C CA . PRO A 1 144 ? 14.093 23.753 -5.014 1.00 35.09 144 PRO A CA 1
ATOM 1061 C C . PRO A 1 144 ? 12.624 23.461 -5.318 1.00 35.09 144 PRO A C 1
ATOM 1063 O O . PRO A 1 144 ? 12.120 22.405 -4.940 1.00 35.09 144 PRO A O 1
ATOM 1066 N N . THR A 1 145 ? 11.927 24.383 -5.972 1.00 40.22 145 THR A N 1
ATOM 1067 C CA . THR A 1 145 ? 10.485 24.367 -6.302 1.00 40.22 145 THR A CA 1
ATOM 1068 C C . THR A 1 145 ? 10.004 23.146 -7.107 1.00 40.22 145 THR A C 1
ATOM 1070 O O . THR A 1 145 ? 8.886 23.127 -7.612 1.00 40.22 145 THR A O 1
ATOM 1073 N N . ASN A 1 146 ? 10.847 22.124 -7.230 1.00 36.25 146 ASN A N 1
ATOM 1074 C CA . ASN A 1 146 ? 10.732 20.958 -8.082 1.00 36.25 146 ASN A CA 1
ATOM 1075 C C . ASN A 1 146 ? 10.639 19.649 -7.266 1.00 36.25 146 ASN A C 1
ATOM 1077 O O . ASN A 1 146 ? 10.361 18.605 -7.847 1.00 36.25 146 ASN A O 1
ATOM 1081 N N . HIS A 1 147 ? 10.836 19.676 -5.938 1.00 40.12 147 HIS A N 1
ATOM 1082 C CA . HIS A 1 147 ? 10.623 18.501 -5.083 1.00 40.12 147 HIS A CA 1
ATOM 1083 C C . HIS A 1 147 ? 9.205 18.531 -4.511 1.00 40.12 147 HIS A C 1
ATOM 1085 O O . HIS A 1 147 ? 8.897 19.298 -3.597 1.00 40.12 147 HIS A O 1
ATOM 1091 N N . GLY A 1 148 ? 8.325 17.702 -5.076 1.00 44.31 148 GLY A N 1
ATOM 1092 C CA . GLY A 1 148 ? 6.984 17.483 -4.543 1.00 44.31 148 GLY A CA 1
ATOM 1093 C C . GLY A 1 148 ? 7.060 17.109 -3.063 1.00 44.31 148 GLY A C 1
ATOM 1094 O O . GLY A 1 148 ? 7.731 16.154 -2.690 1.00 44.31 148 GLY A O 1
ATOM 1095 N N . THR A 1 149 ? 6.370 17.868 -2.215 1.00 51.94 149 THR A N 1
ATOM 1096 C CA . THR A 1 149 ? 6.387 17.776 -0.741 1.00 51.94 149 THR A CA 1
ATOM 1097 C C . THR A 1 149 ? 5.747 16.485 -0.192 1.00 51.94 149 THR A C 1
ATOM 1099 O O . THR A 1 149 ? 5.612 16.316 1.018 1.00 51.94 149 THR A O 1
ATOM 1102 N N . TYR A 1 150 ? 5.373 15.568 -1.089 1.00 54.44 150 TYR A N 1
ATOM 1103 C CA . TYR A 1 150 ? 4.854 14.232 -0.828 1.00 54.44 150 TYR A CA 1
ATOM 1104 C C . TYR A 1 150 ? 5.426 13.278 -1.875 1.00 54.44 150 TYR A C 1
ATOM 1106 O O . TYR A 1 150 ? 5.123 13.388 -3.064 1.00 54.44 150 TYR A O 1
ATOM 1114 N N . GLY A 1 151 ? 6.276 12.355 -1.445 1.00 56.59 151 GLY A N 1
ATOM 1115 C CA . GLY A 1 151 ? 6.850 11.330 -2.322 1.00 56.59 151 GLY A CA 1
ATOM 1116 C C . GLY A 1 151 ? 6.518 9.915 -1.874 1.00 56.59 151 GLY A C 1
ATOM 1117 O O . GLY A 1 151 ? 6.376 9.027 -2.710 1.00 56.59 151 GLY A O 1
ATOM 1118 N N . PHE A 1 152 ? 6.354 9.727 -0.565 1.00 74.56 152 PHE A N 1
ATOM 1119 C CA . PHE A 1 152 ? 6.153 8.421 0.039 1.00 74.56 152 PHE A CA 1
ATOM 1120 C C . PHE A 1 152 ? 4.679 8.112 0.237 1.00 74.56 152 PHE A C 1
ATOM 1122 O O . PHE A 1 152 ? 3.854 9.009 0.447 1.00 74.56 152 PHE A O 1
ATOM 1129 N N . GLY A 1 153 ? 4.358 6.828 0.182 1.00 82.56 153 GLY A N 1
ATOM 1130 C CA . GLY A 1 153 ? 3.019 6.357 0.468 1.00 82.56 153 GLY A CA 1
ATOM 1131 C C . GLY A 1 153 ? 2.776 4.929 0.029 1.00 82.56 153 GLY A C 1
ATOM 1132 O O . GLY A 1 153 ? 3.632 4.243 -0.529 1.00 82.56 153 GLY A O 1
ATOM 1133 N N . SER A 1 154 ? 1.550 4.485 0.259 1.00 87.94 154 SER A N 1
ATOM 1134 C CA . SER A 1 154 ? 1.086 3.171 -0.166 1.00 87.94 154 SER A CA 1
ATOM 1135 C C . SER A 1 154 ? -0.377 3.217 -0.581 1.00 87.94 154 SER A C 1
ATOM 1137 O O . SER A 1 154 ? -1.147 4.055 -0.112 1.00 87.94 154 SER A O 1
ATOM 1139 N N . ILE A 1 155 ? -0.750 2.286 -1.459 1.00 91.00 155 ILE A N 1
ATOM 1140 C CA . ILE A 1 155 ? -2.136 1.901 -1.718 1.00 91.00 155 ILE A CA 1
ATOM 1141 C C . ILE A 1 155 ? -2.221 0.395 -1.485 1.00 91.00 155 ILE A C 1
ATOM 1143 O O . ILE A 1 155 ? -1.496 -0.374 -2.117 1.00 91.00 155 ILE A O 1
ATOM 1147 N N . ASN A 1 156 ? -3.094 -0.004 -0.569 1.00 92.06 156 ASN A N 1
ATOM 1148 C CA . ASN A 1 156 ? -3.384 -1.387 -0.210 1.00 92.06 156 ASN A CA 1
ATOM 1149 C C . ASN A 1 156 ? -4.899 -1.618 -0.187 1.00 92.06 156 ASN A C 1
ATOM 1151 O O . ASN A 1 156 ? -5.678 -0.665 -0.184 1.00 92.06 156 ASN A O 1
ATOM 1155 N N . PHE A 1 157 ? -5.323 -2.880 -0.178 1.00 93.12 157 PHE A N 1
ATOM 1156 C CA . PHE A 1 157 ? -6.734 -3.256 -0.293 1.00 93.12 157 PHE A CA 1
ATOM 1157 C C . PHE A 1 157 ? -7.133 -4.278 0.768 1.00 93.12 157 PHE A C 1
ATOM 1159 O O . PHE A 1 157 ? -6.301 -5.085 1.198 1.00 93.12 157 PHE A O 1
ATOM 1166 N N . SER A 1 158 ? -8.413 -4.271 1.146 1.00 93.69 158 SER A N 1
ATOM 1167 C CA . SER A 1 158 ? -9.016 -5.405 1.850 1.00 93.69 158 SER A CA 1
ATOM 1168 C C . SER A 1 158 ? -8.990 -6.661 0.973 1.00 93.69 158 SER A C 1
ATOM 1170 O O . SER A 1 158 ? -8.860 -6.592 -0.250 1.00 93.69 158 SER A O 1
ATOM 1172 N N . GLY A 1 159 ? -9.097 -7.829 1.595 1.00 88.69 159 GLY A N 1
ATOM 1173 C CA . GLY A 1 159 ? -9.031 -9.137 0.956 1.00 88.69 159 GLY A CA 1
ATOM 1174 C C . GLY A 1 159 ? -10.211 -9.402 0.026 1.00 88.69 159 GLY A C 1
ATOM 1175 O O . GLY A 1 159 ? -10.071 -10.159 -0.929 1.00 88.69 159 GLY A O 1
ATOM 1176 N N . ASP A 1 160 ? -11.343 -8.739 0.262 1.00 90.25 160 ASP A N 1
ATOM 1177 C CA . ASP A 1 160 ? -12.517 -8.748 -0.615 1.00 90.25 160 ASP A CA 1
ATOM 1178 C C . ASP A 1 160 ? -12.496 -7.634 -1.681 1.00 90.25 160 ASP A C 1
ATOM 1180 O O . ASP A 1 160 ? -13.406 -7.551 -2.505 1.00 90.25 160 ASP A O 1
ATOM 1184 N N . TYR A 1 161 ? -11.470 -6.774 -1.673 1.00 92.19 161 TYR A N 1
ATOM 1185 C CA . TYR A 1 161 ? -11.321 -5.610 -2.549 1.00 92.19 161 TYR A CA 1
ATOM 1186 C C . TYR A 1 161 ? -12.473 -4.593 -2.485 1.00 92.19 161 TYR A C 1
ATOM 1188 O O . TYR A 1 161 ? -12.668 -3.825 -3.427 1.00 92.19 161 TYR A O 1
ATOM 1196 N N . THR A 1 162 ? -13.222 -4.540 -1.380 1.00 95.62 162 THR A N 1
ATOM 1197 C CA . THR A 1 162 ? -14.268 -3.522 -1.168 1.00 95.62 162 THR A CA 1
ATOM 1198 C C . THR A 1 162 ? -13.762 -2.284 -0.430 1.00 95.62 162 THR A C 1
ATOM 1200 O O . THR A 1 162 ? -14.475 -1.281 -0.299 1.00 95.62 162 THR A O 1
ATOM 1203 N N . LYS A 1 163 ? -12.518 -2.326 0.056 1.00 97.19 163 LYS A N 1
ATOM 1204 C CA . LYS A 1 163 ? -11.860 -1.228 0.759 1.00 97.19 163 LYS A CA 1
ATOM 1205 C C . LYS A 1 163 ? -10.487 -0.956 0.177 1.00 97.19 163 LYS A C 1
ATOM 1207 O O . LYS A 1 163 ? -9.749 -1.867 -0.195 1.00 97.19 163 LYS A O 1
ATOM 1212 N N . MET A 1 164 ? -10.136 0.322 0.149 1.00 96.62 164 MET A N 1
ATOM 1213 C CA . MET A 1 164 ? -8.815 0.805 -0.228 1.00 96.62 164 MET A CA 1
ATOM 1214 C C . MET A 1 164 ? -8.230 1.592 0.944 1.00 96.62 164 MET A C 1
ATOM 1216 O O . MET A 1 164 ? -8.865 2.505 1.470 1.00 96.62 164 MET A O 1
ATOM 1220 N N . LEU A 1 165 ? -7.019 1.232 1.352 1.00 96.62 165 LEU A N 1
ATOM 1221 C CA . LEU A 1 165 ? -6.221 1.955 2.329 1.00 96.62 165 LEU A CA 1
ATOM 1222 C C . LEU A 1 165 ? -5.125 2.720 1.589 1.00 96.62 165 LEU A C 1
ATOM 1224 O O . LEU A 1 165 ? -4.263 2.117 0.951 1.00 96.62 165 LEU A O 1
ATOM 1228 N N . VAL A 1 166 ? -5.149 4.042 1.697 1.00 94.31 166 VAL A N 1
ATOM 1229 C CA . VAL A 1 166 ? -4.151 4.929 1.100 1.00 94.31 166 VAL A CA 1
ATOM 1230 C C . VAL A 1 166 ? -3.431 5.676 2.206 1.00 94.31 166 VAL A C 1
ATOM 1232 O O . VAL A 1 166 ? -4.074 6.319 3.033 1.00 94.31 166 VAL A O 1
ATOM 1235 N N . LEU A 1 167 ? -2.102 5.640 2.203 1.00 91.94 167 LEU A N 1
ATOM 1236 C CA . LEU A 1 167 ? -1.293 6.583 2.968 1.00 91.94 167 LEU A CA 1
ATOM 1237 C C . LEU A 1 167 ? -0.626 7.548 1.996 1.00 91.94 167 LEU A C 1
ATOM 1239 O O . LEU A 1 167 ? 0.069 7.121 1.076 1.00 91.94 167 LEU A O 1
ATOM 1243 N N . VAL A 1 168 ? -0.815 8.842 2.243 1.00 87.94 168 VAL A N 1
ATOM 1244 C CA . VAL A 1 168 ? -0.035 9.913 1.621 1.00 87.94 168 VAL A CA 1
ATOM 1245 C C . VAL A 1 168 ? 0.910 10.461 2.681 1.00 87.94 168 VAL A C 1
ATOM 1247 O O . VAL A 1 168 ? 0.477 11.109 3.638 1.00 87.94 168 VAL A O 1
ATOM 1250 N N . GLY A 1 169 ? 2.193 10.140 2.536 1.00 82.12 169 GLY A N 1
ATOM 1251 C CA . GLY A 1 169 ? 3.242 10.503 3.476 1.00 82.12 169 GLY A CA 1
ATOM 1252 C C . GLY A 1 169 ? 3.727 11.926 3.246 1.00 82.12 169 GLY A C 1
ATOM 1253 O O . GLY A 1 169 ? 3.979 12.330 2.109 1.00 82.12 169 GLY A O 1
ATOM 1254 N N . ALA A 1 170 ? 3.868 12.681 4.329 1.00 77.56 170 ALA A N 1
ATOM 1255 C CA . ALA A 1 170 ? 4.572 13.950 4.326 1.00 77.56 170 ALA A CA 1
ATOM 1256 C C . ALA A 1 170 ? 6.073 13.703 4.517 1.00 77.56 170 ALA A C 1
ATOM 1258 O O . ALA A 1 170 ? 6.476 12.821 5.277 1.00 77.56 170 ALA A O 1
ATOM 1259 N N . PHE A 1 171 ? 6.880 14.488 3.808 1.00 71.50 171 PHE A N 1
ATOM 1260 C CA . PHE A 1 171 ? 8.338 14.414 3.832 1.00 71.50 171 PHE A CA 1
ATOM 1261 C C . PHE A 1 171 ? 8.946 15.665 4.475 1.00 71.50 171 PHE A C 1
ATOM 1263 O O . PHE A 1 171 ? 8.365 16.750 4.387 1.00 71.50 171 PHE A O 1
ATOM 1270 N N . ALA A 1 172 ? 10.136 15.515 5.062 1.00 65.81 172 ALA A N 1
ATOM 1271 C CA . ALA A 1 172 ? 10.907 16.569 5.715 1.00 65.81 172 ALA A CA 1
ATOM 1272 C C . ALA A 1 172 ? 10.129 17.245 6.856 1.00 65.81 172 ALA A C 1
ATOM 1274 O O . ALA A 1 172 ? 10.132 18.468 7.036 1.00 65.81 172 ALA A O 1
ATOM 1275 N N . CYS A 1 173 ? 9.430 16.426 7.636 1.00 66.12 173 CYS A N 1
ATOM 1276 C CA . CYS A 1 173 ? 8.743 16.867 8.838 1.00 66.12 173 CYS A CA 1
ATOM 1277 C C . CYS A 1 173 ? 9.773 17.229 9.905 1.00 66.12 173 CYS A C 1
ATOM 1279 O O . CYS A 1 173 ? 10.370 16.343 10.512 1.00 66.12 173 CYS A O 1
ATOM 1281 N N . SER A 1 174 ? 9.995 18.539 10.090 1.00 58.94 174 SER A N 1
ATOM 1282 C CA . SER A 1 174 ? 10.987 19.067 11.031 1.00 58.94 174 SER A CA 1
ATOM 1283 C C . SER A 1 174 ? 10.804 18.495 12.439 1.00 58.94 174 SER A C 1
ATOM 1285 O O . SER A 1 174 ? 9.684 18.167 12.826 1.00 58.94 174 SER A O 1
ATOM 1287 N N . LYS A 1 175 ? 11.890 18.504 13.220 1.00 57.19 175 LYS A N 1
ATOM 1288 C CA . LYS A 1 175 ? 12.065 17.995 14.598 1.00 57.19 175 LYS A CA 1
ATOM 1289 C C . LYS A 1 175 ? 11.045 18.455 15.664 1.00 57.19 175 LYS A C 1
ATOM 1291 O O . LYS A 1 175 ? 11.253 18.196 16.849 1.00 57.19 175 LYS A O 1
ATOM 1296 N N . SER A 1 176 ? 9.978 19.174 15.311 1.00 54.00 176 SER A N 1
ATOM 1297 C CA . SER A 1 176 ? 8.907 19.500 16.250 1.00 54.00 176 SER A CA 1
ATOM 1298 C C . SER A 1 176 ? 7.984 18.291 16.437 1.00 54.00 176 SER A C 1
ATOM 1300 O O . SER A 1 176 ? 7.308 17.819 15.524 1.00 54.00 176 SER A O 1
ATOM 1302 N N . SER A 1 177 ? 7.926 17.800 17.673 1.00 55.91 177 SER A N 1
ATOM 1303 C CA . SER A 1 177 ? 7.127 16.656 18.128 1.00 55.91 177 SER A CA 1
ATOM 1304 C C . SER A 1 177 ? 5.608 16.890 18.107 1.00 55.91 177 SER A C 1
ATOM 1306 O O . SER A 1 177 ? 4.878 16.236 18.850 1.00 55.91 177 SER A O 1
ATOM 1308 N N . THR A 1 178 ? 5.113 17.823 17.290 1.00 65.06 178 THR A N 1
ATOM 1309 C CA . THR A 1 178 ? 3.698 18.217 17.226 1.00 65.06 178 THR A CA 1
ATOM 1310 C C . THR A 1 178 ? 3.063 18.015 15.853 1.00 65.06 178 THR A C 1
ATOM 1312 O O . THR A 1 178 ? 1.837 18.033 15.768 1.00 65.06 178 THR A O 1
ATOM 1315 N N . THR A 1 179 ? 3.843 17.763 14.796 1.00 72.81 179 THR A N 1
ATOM 1316 C CA . THR A 1 179 ? 3.309 17.698 13.425 1.00 72.81 179 THR A CA 1
ATOM 1317 C C . THR A 1 179 ? 3.117 16.249 12.961 1.00 72.81 179 THR A C 1
ATOM 1319 O O . THR A 1 179 ? 4.087 15.492 12.925 1.00 72.81 179 THR A O 1
ATOM 1322 N N . PRO A 1 180 ? 1.893 15.841 12.582 1.00 80.25 180 PRO A N 1
ATOM 1323 C CA . PRO A 1 180 ? 1.657 14.571 11.906 1.00 80.25 180 PRO A CA 1
ATOM 1324 C C . PRO A 1 180 ? 2.400 14.488 10.576 1.00 80.25 180 PRO A C 1
ATOM 1326 O O . PRO A 1 180 ? 2.502 15.460 9.833 1.00 80.25 180 PRO A O 1
ATOM 1329 N N . SER A 1 181 ? 2.854 13.291 10.250 1.00 80.38 181 SER A N 1
ATOM 1330 C CA . SER A 1 181 ? 3.753 13.011 9.132 1.00 80.38 181 SER A CA 1
ATOM 1331 C C . SER A 1 181 ? 3.051 12.460 7.887 1.00 80.38 181 SER A C 1
ATOM 1333 O O . SER A 1 181 ? 3.680 11.870 7.013 1.00 80.38 181 SER A O 1
ATOM 1335 N N . GLY A 1 182 ? 1.732 12.609 7.795 1.00 86.31 182 GLY A N 1
ATOM 1336 C CA . GLY A 1 182 ? 0.947 12.134 6.664 1.00 86.31 182 GLY A CA 1
ATOM 1337 C C . GLY A 1 182 ? -0.540 12.018 6.970 1.00 86.31 182 GLY A C 1
ATOM 1338 O O . GLY A 1 182 ? -1.018 12.312 8.073 1.00 86.31 182 GLY A O 1
ATOM 1339 N N . THR A 1 183 ? -1.287 11.563 5.970 1.00 91.44 183 THR A N 1
ATOM 1340 C CA . THR A 1 183 ? -2.729 11.325 6.073 1.00 91.44 183 THR A CA 1
ATOM 1341 C C . THR A 1 183 ? -3.074 9.947 5.541 1.00 91.44 183 THR A C 1
ATOM 1343 O O . THR A 1 183 ? -2.593 9.531 4.486 1.00 91.44 183 THR A O 1
ATOM 1346 N N . ILE A 1 184 ? -3.912 9.247 6.298 1.00 95.38 184 ILE A N 1
ATOM 1347 C CA . ILE A 1 184 ? -4.431 7.928 5.973 1.00 95.38 184 ILE A CA 1
ATOM 1348 C C . ILE A 1 184 ? -5.874 8.094 5.532 1.00 95.38 184 ILE A C 1
ATOM 1350 O O . ILE A 1 184 ? -6.671 8.735 6.219 1.00 95.38 184 ILE A O 1
ATOM 1354 N N . TYR A 1 185 ? -6.206 7.487 4.404 1.00 96.75 185 TYR A N 1
ATOM 1355 C CA . TYR A 1 185 ? -7.554 7.395 3.883 1.00 96.75 185 TYR A CA 1
ATOM 1356 C C . TYR A 1 185 ? -7.953 5.931 3.846 1.00 96.75 185 TYR A C 1
ATOM 1358 O O . TYR A 1 185 ? -7.311 5.118 3.185 1.00 96.75 185 TYR A O 1
ATOM 1366 N N . TYR A 1 186 ? -9.031 5.607 4.542 1.00 98.00 186 TYR A N 1
ATOM 1367 C CA . TYR A 1 186 ? -9.717 4.341 4.392 1.00 98.00 186 TYR A CA 1
ATOM 1368 C C . TYR A 1 186 ? -10.977 4.604 3.580 1.00 98.00 186 TYR A C 1
ATOM 1370 O O . TYR A 1 186 ? -11.816 5.432 3.941 1.00 98.00 186 TYR A O 1
ATOM 1378 N N . MET A 1 187 ? -11.077 3.956 2.433 1.00 97.75 187 MET A N 1
ATOM 1379 C CA . MET A 1 187 ? -12.048 4.272 1.397 1.00 97.75 187 MET A CA 1
ATOM 1380 C C . MET A 1 187 ? -12.899 3.063 1.074 1.00 97.75 187 MET A C 1
ATOM 1382 O O . MET A 1 187 ? -12.435 1.928 1.162 1.00 97.75 187 MET A O 1
ATOM 1386 N N . ASN A 1 188 ? -14.133 3.316 0.657 1.00 97.81 188 ASN A N 1
ATOM 1387 C CA . ASN A 1 188 ? -14.922 2.318 -0.044 1.00 97.81 188 ASN A CA 1
ATOM 1388 C C . ASN A 1 188 ? -14.414 2.224 -1.481 1.00 97.81 188 ASN A C 1
ATOM 1390 O O . ASN A 1 188 ? -14.142 3.245 -2.115 1.00 97.81 188 ASN A O 1
ATOM 1394 N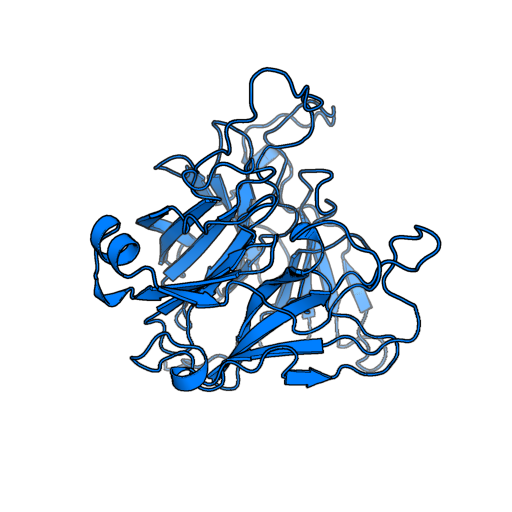 N . LEU A 1 189 ? -14.322 1.001 -1.979 1.00 97.19 189 LEU A N 1
ATOM 1395 C CA . LEU A 1 189 ? -13.996 0.672 -3.352 1.00 97.19 189 LEU A CA 1
ATOM 1396 C C . LEU A 1 189 ? -15.124 -0.207 -3.887 1.00 97.19 189 LEU A C 1
ATOM 1398 O O . LEU A 1 189 ? -15.454 -1.226 -3.290 1.00 97.19 189 LEU A O 1
ATOM 1402 N N . ASP A 1 190 ? -15.724 0.193 -5.001 1.00 96.00 190 ASP A N 1
ATOM 1403 C CA . ASP A 1 190 ? -16.595 -0.689 -5.768 1.00 96.00 190 ASP A CA 1
ATOM 1404 C C . ASP A 1 190 ? -15.729 -1.448 -6.783 1.00 96.00 190 ASP A C 1
ATOM 1406 O O . ASP A 1 190 ? -15.319 -0.858 -7.785 1.00 96.00 190 ASP A O 1
ATOM 1410 N N . PRO A 1 191 ? -15.443 -2.745 -6.582 1.00 90.62 191 PRO A N 1
ATOM 1411 C CA . PRO A 1 191 ? -14.598 -3.503 -7.500 1.00 90.62 191 PRO A CA 1
ATOM 1412 C C . PRO A 1 191 ? -15.286 -3.807 -8.846 1.00 90.62 191 PRO A C 1
ATOM 1414 O O . PRO A 1 191 ? -14.644 -4.312 -9.769 1.00 90.62 191 PRO A O 1
ATOM 1417 N N . THR A 1 192 ? -16.578 -3.500 -9.002 1.00 91.12 192 THR A N 1
ATOM 1418 C CA . THR A 1 192 ? -17.313 -3.649 -10.270 1.00 91.12 192 THR A CA 1
ATOM 1419 C C . THR A 1 192 ? -17.049 -2.481 -11.210 1.00 91.12 192 THR A C 1
ATOM 1421 O O . THR A 1 192 ? -16.861 -2.688 -12.412 1.00 91.12 192 THR A O 1
ATOM 1424 N N . THR A 1 193 ? -17.055 -1.261 -10.667 1.00 93.06 193 THR A N 1
ATOM 1425 C CA . THR A 1 193 ? -16.914 -0.009 -11.430 1.00 93.06 193 THR A CA 1
ATOM 1426 C C . THR A 1 193 ? -15.550 0.652 -11.254 1.00 93.06 193 THR A C 1
ATOM 1428 O O . THR A 1 193 ? -15.178 1.513 -12.049 1.00 93.06 193 THR A O 1
ATOM 1431 N N . GLY A 1 194 ? -14.799 0.250 -10.229 1.00 92.69 194 GLY A N 1
ATOM 1432 C CA . GLY A 1 194 ? -13.566 0.885 -9.783 1.00 92.69 194 GLY A CA 1
ATOM 1433 C C . GLY A 1 194 ? -13.789 2.220 -9.060 1.00 92.69 194 GLY A C 1
ATOM 1434 O O . GLY A 1 194 ? -12.822 2.934 -8.778 1.00 92.69 194 GLY A O 1
ATOM 1435 N N . ALA A 1 195 ? -15.039 2.602 -8.789 1.00 94.38 195 ALA A N 1
ATOM 1436 C CA . ALA A 1 195 ? -15.344 3.849 -8.106 1.00 94.38 195 ALA A CA 1
ATOM 1437 C C . ALA A 1 195 ? -14.837 3.812 -6.659 1.00 94.38 195 ALA A C 1
ATOM 1439 O O . ALA A 1 195 ? -14.965 2.804 -5.965 1.00 94.38 195 ALA A O 1
ATOM 1440 N N . VAL A 1 196 ? -14.291 4.937 -6.199 1.00 95.44 196 VAL A N 1
ATOM 1441 C CA . VAL A 1 196 ? -13.836 5.107 -4.817 1.00 95.44 196 VAL A CA 1
ATOM 1442 C C . VAL A 1 196 ? -14.610 6.225 -4.133 1.00 95.44 196 VAL A C 1
ATOM 1444 O O . VAL A 1 196 ? -14.981 7.220 -4.759 1.00 95.44 196 VAL A O 1
ATOM 1447 N N . SER A 1 197 ? -14.853 6.070 -2.836 1.00 95.75 197 SER A N 1
ATOM 1448 C CA . SER A 1 197 ? -15.420 7.117 -1.988 1.00 95.75 197 SER A CA 1
ATOM 1449 C C . SER A 1 197 ? -14.798 7.078 -0.599 1.00 95.75 197 SER A C 1
ATOM 1451 O O . SER A 1 197 ? -14.397 6.022 -0.106 1.00 95.75 197 SER A O 1
ATOM 1453 N N . LEU A 1 198 ? -14.697 8.238 0.050 1.00 96.75 198 LEU A N 1
ATOM 1454 C CA . LEU A 1 198 ? -14.162 8.300 1.403 1.00 96.75 198 LEU A CA 1
ATOM 1455 C C . LEU A 1 198 ? -15.088 7.563 2.377 1.00 96.75 198 LEU A C 1
ATOM 1457 O O . LEU A 1 198 ? -16.288 7.827 2.403 1.00 96.75 198 LEU A O 1
ATOM 1461 N N . ASN A 1 199 ? -14.515 6.686 3.202 1.00 97.12 199 ASN A N 1
ATOM 1462 C CA . ASN A 1 199 ? -15.187 6.164 4.388 1.00 97.12 199 ASN A CA 1
ATOM 1463 C C . ASN A 1 199 ? -14.753 6.982 5.614 1.00 97.12 199 ASN A C 1
ATOM 1465 O O . ASN A 1 199 ? -15.548 7.715 6.192 1.00 97.12 199 ASN A O 1
ATOM 1469 N N . VAL A 1 200 ? -13.463 6.933 5.951 1.00 97.75 200 VAL A N 1
ATOM 1470 C CA . VAL A 1 200 ? -12.859 7.704 7.048 1.00 97.75 200 VAL A CA 1
ATOM 1471 C C . VAL A 1 200 ? -11.424 8.089 6.695 1.00 97.75 200 VAL A C 1
ATOM 1473 O O . VAL A 1 200 ? -10.765 7.434 5.889 1.00 97.75 200 VAL A O 1
ATOM 1476 N N . SER A 1 201 ? -10.913 9.149 7.312 1.00 97.44 201 SER A N 1
ATOM 1477 C CA . SER A 1 201 ? -9.522 9.581 7.146 1.00 97.44 201 SER A CA 1
ATOM 1478 C C . SER A 1 201 ? -8.988 10.201 8.419 1.00 97.44 201 SER A C 1
ATOM 1480 O O . SER A 1 201 ? -9.700 10.956 9.077 1.00 97.44 201 SER A O 1
ATOM 1482 N N . TRP A 1 202 ? -7.724 9.957 8.735 1.00 96.00 202 TRP A N 1
ATOM 1483 C CA . TRP A 1 202 ? -7.079 10.538 9.904 1.00 96.00 202 TRP A CA 1
ATOM 1484 C C . TRP A 1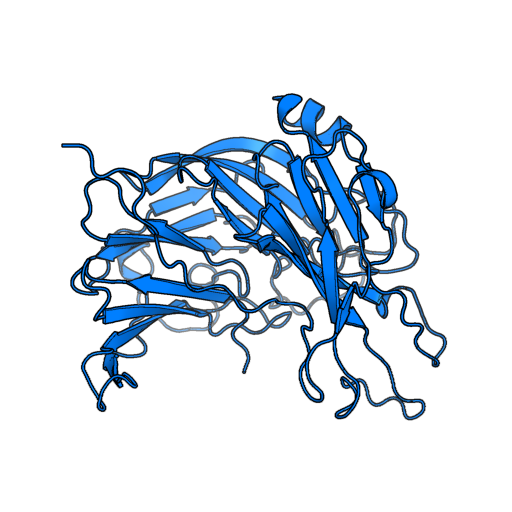 202 ? -5.600 10.804 9.653 1.00 96.00 202 TRP A C 1
ATOM 1486 O O . TRP A 1 202 ? -4.989 10.302 8.712 1.00 96.00 202 TRP A O 1
ATOM 1496 N N . GLU A 1 203 ? -5.022 11.633 10.508 1.00 92.38 203 GLU A N 1
ATOM 1497 C CA . GLU A 1 203 ? -3.611 11.991 10.441 1.00 92.38 203 GLU A CA 1
ATOM 1498 C C . GLU A 1 203 ? -2.752 10.905 11.099 1.00 92.38 203 GLU A C 1
ATOM 1500 O O . GLU A 1 203 ? -3.128 10.334 12.133 1.00 92.38 203 GLU A O 1
ATOM 1505 N N . THR A 1 204 ? -1.573 10.636 10.537 1.00 89.75 204 THR A N 1
ATOM 1506 C CA . THR A 1 204 ? -0.608 9.700 11.136 1.00 89.75 204 THR A CA 1
ATOM 1507 C C . THR A 1 204 ? -0.149 10.185 12.511 1.00 89.75 204 THR A C 1
ATOM 1509 O O . THR A 1 204 ? -0.452 11.294 12.960 1.00 89.75 204 THR A O 1
ATOM 1512 N N . ALA A 1 205 ? 0.528 9.319 13.253 1.00 85.88 205 ALA A N 1
ATOM 1513 C CA . ALA A 1 205 ? 0.968 9.633 14.594 1.00 85.88 205 ALA A CA 1
ATOM 1514 C C . ALA A 1 205 ? 2.044 10.692 14.579 1.00 85.88 205 ALA A C 1
ATOM 1516 O O . ALA A 1 205 ? 2.991 10.628 13.800 1.00 85.88 205 ALA A O 1
ATOM 1517 N N . THR A 1 206 ? 1.938 11.592 15.542 1.00 78.19 206 THR A N 1
ATOM 1518 C CA . THR A 1 206 ? 3.088 12.367 15.952 1.00 78.19 206 THR A CA 1
ATOM 1519 C C . THR A 1 206 ? 3.925 11.492 16.868 1.00 78.19 206 THR A C 1
ATOM 1521 O O . THR A 1 206 ? 3.469 11.089 17.941 1.00 78.19 206 THR A O 1
ATOM 1524 N N . VAL A 1 207 ? 5.130 11.150 16.430 1.00 71.94 207 VAL A N 1
ATOM 1525 C CA . VAL A 1 207 ? 6.081 10.395 17.243 1.00 71.94 207 VAL A CA 1
ATOM 1526 C C . VAL A 1 207 ? 7.145 11.385 17.683 1.00 71.94 207 VAL A C 1
ATOM 1528 O O . VAL A 1 207 ? 7.760 12.063 16.861 1.00 71.94 207 VAL A O 1
ATOM 1531 N N . ALA A 1 208 ? 7.318 11.519 18.996 1.00 63.69 208 ALA A N 1
ATOM 1532 C CA . ALA A 1 208 ? 8.320 12.408 19.562 1.00 63.69 208 ALA A CA 1
ATOM 1533 C C . ALA A 1 208 ? 9.709 11.831 19.282 1.00 63.69 208 ALA A C 1
ATOM 1535 O O . ALA A 1 208 ? 10.086 10.802 19.843 1.00 63.69 208 ALA A O 1
ATOM 1536 N N . THR A 1 209 ? 10.454 12.472 18.387 1.00 61.75 209 THR A N 1
ATOM 1537 C CA . THR A 1 209 ? 11.791 12.025 17.996 1.00 61.75 209 THR A CA 1
ATOM 1538 C C . THR A 1 209 ? 12.716 13.228 17.879 1.00 61.75 209 THR A C 1
ATOM 1540 O O . THR A 1 209 ? 12.267 14.364 17.743 1.00 61.75 209 THR A O 1
ATOM 1543 N N . THR A 1 210 ? 14.021 12.994 17.997 1.00 55.28 210 THR A N 1
ATOM 1544 C CA . THR A 1 210 ? 15.052 14.039 17.888 1.00 55.28 210 THR A CA 1
ATOM 1545 C C . THR A 1 210 ? 15.456 14.330 16.433 1.00 55.28 210 THR A C 1
ATOM 1547 O O . THR A 1 210 ? 16.308 15.191 16.193 1.00 55.28 210 THR A O 1
ATOM 1550 N N . GLY A 1 211 ? 14.857 13.615 15.473 1.00 59.25 211 GLY A N 1
ATOM 1551 C CA . GLY A 1 211 ? 15.152 13.654 14.041 1.00 59.25 211 GLY A CA 1
ATOM 1552 C C . GLY A 1 211 ? 13.922 13.973 13.190 1.00 59.25 211 GLY A C 1
ATOM 1553 O O . GLY A 1 211 ? 12.882 14.372 13.715 1.00 59.25 211 GLY A O 1
ATOM 1554 N N . ASP A 1 212 ? 14.069 13.822 11.876 1.00 62.66 212 ASP A N 1
ATOM 1555 C CA . ASP A 1 212 ? 12.942 13.952 10.948 1.00 62.66 212 ASP A CA 1
ATOM 1556 C C . ASP A 1 212 ? 11.960 12.799 11.167 1.00 62.66 212 ASP A C 1
ATOM 1558 O O . ASP A 1 212 ? 12.363 11.704 11.569 1.00 62.66 212 ASP A O 1
ATOM 1562 N N . HIS A 1 213 ? 10.672 13.038 10.910 1.00 70.81 213 HIS A N 1
ATOM 1563 C CA . HIS A 1 213 ? 9.643 12.015 11.073 1.00 70.81 213 HIS A CA 1
ATOM 1564 C C . HIS A 1 213 ? 8.702 11.932 9.877 1.00 70.81 213 HIS A C 1
ATOM 1566 O O . HIS A 1 213 ? 7.624 12.516 9.888 1.00 70.81 213 HIS A O 1
ATOM 1572 N N . ASP A 1 214 ? 9.106 11.188 8.849 1.00 76.00 214 ASP A N 1
ATOM 1573 C CA . ASP A 1 214 ? 8.357 11.076 7.595 1.00 76.00 214 ASP A CA 1
ATOM 1574 C C . ASP A 1 214 ? 7.382 9.895 7.613 1.00 76.00 214 ASP A C 1
ATOM 1576 O O . ASP A 1 214 ? 7.754 8.764 7.942 1.00 76.00 214 ASP A O 1
ATOM 1580 N N . GLY A 1 215 ? 6.131 10.134 7.219 1.00 81.94 215 GLY A N 1
ATOM 1581 C CA . GLY A 1 215 ? 5.153 9.074 6.991 1.00 81.94 215 GLY A CA 1
ATOM 1582 C C . GLY A 1 215 ? 5.542 8.296 5.751 1.00 81.94 215 GLY A C 1
ATOM 1583 O O . GLY A 1 215 ? 5.878 8.896 4.731 1.00 81.94 215 GLY A O 1
ATOM 1584 N N . TYR A 1 216 ? 5.521 6.968 5.844 1.00 84.06 216 TYR A N 1
ATOM 1585 C CA . TYR A 1 216 ? 6.076 6.141 4.784 1.00 84.06 216 TYR A CA 1
ATOM 1586 C C . TYR A 1 216 ? 5.047 5.215 4.150 1.00 84.06 216 TYR A C 1
ATOM 1588 O O . TYR A 1 216 ? 4.630 5.457 3.021 1.00 84.06 216 TYR A O 1
ATOM 1596 N N . THR A 1 217 ? 4.581 4.185 4.858 1.00 89.12 217 THR A N 1
ATOM 1597 C CA . THR A 1 217 ? 3.577 3.257 4.310 1.00 89.12 217 THR A CA 1
ATOM 1598 C C . THR A 1 217 ? 2.609 2.787 5.379 1.00 89.12 217 THR A C 1
ATOM 1600 O O . THR A 1 217 ? 2.928 2.799 6.567 1.00 89.12 217 THR A O 1
ATOM 1603 N N . ALA A 1 218 ? 1.429 2.359 4.949 1.00 93.50 218 ALA A N 1
ATOM 1604 C CA . ALA A 1 218 ? 0.442 1.711 5.794 1.00 93.50 218 ALA A CA 1
ATOM 1605 C C . ALA A 1 218 ? -0.141 0.471 5.120 1.00 93.50 218 ALA A C 1
ATOM 1607 O O . ALA A 1 218 ? -0.330 0.478 3.902 1.00 93.50 218 ALA A O 1
ATOM 1608 N N . ASP A 1 219 ? -0.482 -0.545 5.908 1.00 94.81 219 ASP A N 1
ATOM 1609 C CA . ASP A 1 219 ? -1.230 -1.720 5.454 1.00 94.81 219 ASP A CA 1
ATOM 1610 C C . ASP A 1 219 ? -2.176 -2.244 6.553 1.00 94.81 219 ASP A C 1
ATOM 1612 O O . ASP A 1 219 ? -2.033 -1.914 7.737 1.00 94.81 219 ASP A O 1
ATOM 1616 N N . LEU A 1 220 ? -3.172 -3.024 6.142 1.00 96.50 220 LEU A N 1
ATOM 1617 C CA . LEU A 1 220 ? -4.157 -3.660 7.011 1.00 96.50 220 LEU A CA 1
ATOM 1618 C C . LEU A 1 220 ? -3.559 -4.894 7.686 1.00 96.50 220 LEU A C 1
ATOM 1620 O O . LEU A 1 220 ? -2.801 -5.646 7.075 1.00 96.50 220 LEU A O 1
ATOM 1624 N N . SER A 1 221 ? -3.960 -5.151 8.928 1.00 97.31 221 SER A N 1
ATOM 1625 C CA . SER A 1 221 ? -3.762 -6.461 9.536 1.00 97.31 221 SER A CA 1
ATOM 1626 C C . SER A 1 221 ? -4.534 -7.548 8.759 1.00 97.31 221 SER A C 1
ATOM 1628 O O . SER A 1 221 ? -5.477 -7.239 8.027 1.00 97.31 221 SER A O 1
ATOM 1630 N N . PRO A 1 222 ? -4.163 -8.832 8.882 1.00 95.06 222 PRO A N 1
ATOM 1631 C CA . PRO A 1 222 ? -4.845 -9.949 8.229 1.00 95.06 222 PRO A CA 1
ATOM 1632 C C . PRO A 1 222 ? -6.352 -9.999 8.434 1.00 95.06 222 PRO A C 1
ATOM 1634 O O . PRO A 1 222 ? -7.062 -10.155 7.445 1.00 95.06 222 PRO A O 1
ATOM 1637 N N . ALA A 1 223 ? -6.835 -9.812 9.664 1.00 95.31 223 ALA A N 1
ATOM 1638 C CA . ALA A 1 223 ? -8.270 -9.738 9.944 1.00 95.31 223 ALA A CA 1
ATOM 1639 C C . ALA A 1 223 ? -8.877 -8.346 9.688 1.00 95.31 223 ALA A C 1
ATOM 1641 O O . ALA A 1 223 ? -10.045 -8.125 9.992 1.00 95.31 223 ALA A O 1
ATOM 1642 N N . GLU A 1 224 ? -8.090 -7.400 9.163 1.00 95.75 224 GLU A N 1
ATOM 1643 C CA . GLU A 1 224 ? -8.526 -6.068 8.715 1.00 95.75 224 GLU A CA 1
ATOM 1644 C C . GLU A 1 224 ? -9.137 -5.205 9.816 1.00 95.75 224 GLU A C 1
ATOM 1646 O O . GLU A 1 224 ? -9.853 -4.238 9.564 1.00 95.75 224 GLU A O 1
ATOM 1651 N N . ARG A 1 225 ? -8.810 -5.539 11.063 1.00 96.75 225 ARG A N 1
ATOM 1652 C CA . ARG A 1 225 ? -9.193 -4.769 12.239 1.00 96.75 225 ARG A CA 1
ATOM 1653 C C . ARG A 1 225 ? -8.246 -3.605 12.484 1.00 96.75 225 ARG A C 1
ATOM 1655 O O . ARG A 1 225 ? -8.676 -2.551 12.946 1.00 96.75 225 ARG A O 1
ATOM 1662 N N . TYR A 1 226 ? -6.958 -3.797 12.224 1.00 98.44 226 TYR A N 1
ATOM 1663 C CA . TYR A 1 226 ? -5.938 -2.811 12.543 1.00 98.44 226 TYR A CA 1
ATOM 1664 C C . TYR A 1 226 ? -5.281 -2.258 11.285 1.00 98.44 226 TYR A C 1
ATOM 1666 O O . TYR A 1 226 ? -5.100 -2.964 10.296 1.00 98.44 226 TYR A O 1
ATOM 1674 N N . VAL A 1 227 ? -4.864 -0.996 11.349 1.00 98.31 227 VAL A N 1
ATOM 1675 C CA . VAL A 1 227 ? -3.958 -0.391 10.367 1.00 98.31 227 VAL A CA 1
ATOM 1676 C C . VAL A 1 227 ? -2.597 -0.231 11.016 1.00 98.31 227 VAL A C 1
ATOM 1678 O O . VAL A 1 227 ? -2.485 0.422 12.056 1.00 98.31 227 VAL A O 1
ATOM 1681 N N . TYR A 1 228 ? -1.572 -0.800 10.392 1.00 97.25 228 TYR A N 1
ATOM 1682 C CA . TYR A 1 228 ? -0.182 -0.592 10.771 1.00 97.25 228 TYR A CA 1
ATOM 1683 C C . TYR A 1 228 ? 0.451 0.445 9.859 1.00 97.25 228 TYR A C 1
ATOM 1685 O O . TYR A 1 228 ? 0.264 0.405 8.647 1.00 97.25 228 TYR A O 1
ATOM 1693 N N . VAL A 1 229 ? 1.209 1.360 10.451 1.00 94.06 229 VAL A N 1
ATOM 1694 C CA . VAL A 1 229 ? 1.867 2.471 9.768 1.00 94.06 229 VAL A CA 1
ATOM 1695 C C . VAL A 1 229 ? 3.328 2.485 10.150 1.00 94.06 229 VAL A C 1
ATOM 1697 O O . VAL A 1 229 ? 3.655 2.440 11.338 1.00 94.06 229 VAL A O 1
ATOM 1700 N N . THR A 1 230 ? 4.191 2.598 9.149 1.00 89.44 230 THR A N 1
ATOM 1701 C CA . THR A 1 230 ? 5.612 2.843 9.357 1.00 89.44 230 THR A CA 1
ATOM 1702 C C . THR A 1 230 ? 5.972 4.284 9.057 1.00 89.44 230 THR A C 1
ATOM 1704 O O . THR A 1 230 ? 5.463 4.905 8.116 1.00 89.44 230 THR A O 1
ATOM 1707 N N . HIS A 1 231 ? 6.891 4.800 9.863 1.00 83.12 231 HIS A N 1
ATOM 1708 C CA . HIS A 1 231 ? 7.580 6.050 9.595 1.00 83.12 231 HIS A CA 1
ATOM 1709 C C . HIS A 1 231 ? 9.016 5.763 9.212 1.00 83.12 231 HIS A C 1
ATOM 1711 O O . HIS A 1 231 ? 9.640 4.855 9.763 1.00 83.12 231 HIS A O 1
ATOM 1717 N N . LYS A 1 232 ? 9.531 6.542 8.268 1.00 75.62 232 LYS A N 1
ATOM 1718 C CA . LYS A 1 232 ? 10.845 6.305 7.682 1.00 75.62 232 LYS A CA 1
ATOM 1719 C C . LYS A 1 232 ? 11.966 6.666 8.643 1.00 75.62 232 LYS A C 1
ATOM 1721 O O . LYS A 1 232 ? 12.891 5.892 8.804 1.00 75.62 232 LYS A O 1
ATOM 1726 N N . PHE A 1 233 ? 11.855 7.784 9.348 1.00 72.00 233 PHE A N 1
ATOM 1727 C CA . PHE A 1 233 ? 12.866 8.272 10.287 1.00 72.00 233 PHE A CA 1
ATOM 1728 C C . PHE A 1 233 ? 12.174 8.586 11.618 1.00 72.00 233 PHE A C 1
ATOM 1730 O O . PHE A 1 233 ? 11.053 9.086 11.582 1.00 72.00 233 PHE A O 1
ATOM 1737 N N . PRO A 1 234 ? 12.706 8.192 12.788 1.00 60.66 234 PRO A N 1
ATOM 1738 C CA . PRO A 1 234 ? 13.796 7.258 13.064 1.00 60.66 234 PRO A CA 1
ATOM 1739 C C . PRO A 1 234 ? 13.333 5.785 13.018 1.00 60.66 234 PRO A C 1
ATOM 1741 O O . PRO A 1 234 ? 13.741 4.989 13.857 1.00 60.66 234 PRO A O 1
ATOM 1744 N N . GLY A 1 235 ? 12.419 5.429 12.106 1.00 78.31 235 GLY A N 1
ATOM 1745 C CA . GLY A 1 235 ? 11.876 4.074 12.006 1.00 78.31 235 GLY A CA 1
ATOM 1746 C C . GLY A 1 235 ? 10.925 3.723 13.139 1.00 78.31 235 GLY A C 1
ATOM 1747 O O . GLY A 1 235 ? 11.310 3.056 14.090 1.00 78.31 235 GLY A O 1
ATOM 1748 N N . SER A 1 236 ? 9.659 4.121 13.034 1.00 84.94 236 SER A N 1
ATOM 1749 C CA . SER A 1 236 ? 8.643 3.783 14.039 1.00 84.94 236 SER A CA 1
ATOM 1750 C C . SER A 1 236 ? 7.505 2.963 13.443 1.00 84.94 236 SER A C 1
ATOM 1752 O O . SER A 1 236 ? 7.213 3.059 12.249 1.00 84.94 236 SER A O 1
ATOM 1754 N N . LEU A 1 237 ? 6.858 2.163 14.290 1.00 91.62 237 LEU A N 1
ATOM 1755 C CA . LEU A 1 237 ? 5.675 1.377 13.964 1.00 91.62 237 LEU A CA 1
ATOM 1756 C C . LEU A 1 237 ? 4.516 1.822 14.846 1.00 91.62 237 LEU A C 1
ATOM 1758 O O . LEU A 1 237 ? 4.596 1.808 16.078 1.00 91.62 237 LEU A O 1
ATOM 1762 N N . VAL A 1 238 ? 3.416 2.176 14.201 1.00 94.19 238 VAL A N 1
ATOM 1763 C CA . VAL A 1 238 ? 2.199 2.647 14.853 1.00 94.19 238 VAL A CA 1
ATOM 1764 C C . VAL A 1 238 ? 1.023 1.801 14.406 1.00 94.19 238 VAL A C 1
ATOM 1766 O O . VAL A 1 238 ? 0.952 1.391 13.251 1.00 94.19 238 VAL A O 1
ATOM 1769 N N . ARG A 1 239 ? 0.089 1.557 15.323 1.00 96.88 239 ARG A N 1
ATOM 1770 C CA . ARG A 1 239 ? -1.147 0.825 15.065 1.00 96.88 239 ARG A CA 1
ATOM 1771 C C . ARG A 1 239 ? -2.380 1.669 15.384 1.00 96.88 239 ARG A C 1
ATOM 1773 O O . ARG A 1 239 ? -2.378 2.403 16.370 1.00 96.88 239 ARG A O 1
ATOM 1780 N N . TYR A 1 240 ? -3.431 1.506 14.587 1.00 98.06 240 TYR A N 1
ATOM 1781 C CA . TYR A 1 240 ? -4.771 2.069 14.797 1.00 98.06 240 TYR A CA 1
ATOM 1782 C C . TYR A 1 240 ? -5.822 0.954 14.755 1.00 98.06 240 TYR A C 1
ATOM 1784 O O . TYR A 1 240 ? -5.662 0.027 13.965 1.00 98.06 240 TYR A O 1
ATOM 1792 N N . ASP A 1 241 ? -6.880 1.035 15.566 1.00 97.88 241 ASP A N 1
ATOM 1793 C CA . ASP A 1 241 ? -8.025 0.107 15.567 1.00 97.88 241 ASP A CA 1
ATOM 1794 C C . ASP A 1 241 ? -9.195 0.702 14.767 1.00 97.88 241 ASP A C 1
ATOM 1796 O O . ASP A 1 241 ? -9.758 1.738 15.131 1.00 97.88 241 ASP A O 1
ATOM 1800 N N . LEU A 1 242 ? -9.568 0.036 13.672 1.00 97.94 242 LEU A N 1
ATOM 1801 C CA . LEU A 1 242 ? -10.662 0.448 12.793 1.00 97.94 242 LEU A CA 1
ATOM 1802 C C . LEU A 1 242 ? -12.042 0.260 13.436 1.00 97.94 242 LEU A C 1
ATOM 1804 O O . LEU A 1 242 ? -12.987 0.934 13.024 1.00 97.94 242 LEU A O 1
ATOM 1808 N N . ASN A 1 243 ? -12.172 -0.565 14.482 1.00 96.38 243 ASN A N 1
ATOM 1809 C CA . ASN A 1 243 ? -13.448 -0.756 15.181 1.00 96.38 243 ASN A CA 1
ATOM 1810 C C . ASN A 1 243 ? -13.943 0.511 15.891 1.00 96.38 243 ASN A C 1
ATOM 1812 O O . ASN A 1 243 ? -15.118 0.597 16.237 1.00 96.38 243 ASN A O 1
ATOM 1816 N N . ALA A 1 244 ? -13.082 1.515 16.082 1.00 96.19 244 ALA A N 1
ATOM 1817 C CA . ALA A 1 244 ? -13.504 2.818 16.588 1.00 96.19 244 ALA A CA 1
ATOM 1818 C C . ALA A 1 244 ? -14.410 3.589 15.600 1.00 96.19 244 ALA A C 1
ATOM 1820 O O . ALA A 1 244 ? -15.041 4.574 15.989 1.00 96.19 244 ALA A O 1
ATOM 1821 N N . GLY A 1 245 ? -14.481 3.160 14.332 1.00 94.38 245 GLY A N 1
ATOM 1822 C CA . GLY A 1 245 ? -15.531 3.494 13.360 1.00 94.38 245 GLY A CA 1
ATOM 1823 C C . GLY A 1 245 ? -15.541 4.918 12.792 1.00 94.38 245 GLY A C 1
ATOM 1824 O O . GLY A 1 245 ? -16.057 5.130 11.701 1.00 94.38 245 GLY A O 1
ATOM 1825 N N . SER A 1 246 ? -14.960 5.897 13.486 1.00 97.69 246 SER A N 1
ATOM 1826 C CA . SER A 1 246 ? -14.911 7.305 13.070 1.00 97.69 246 SER A CA 1
ATOM 1827 C C . SER A 1 246 ? -13.474 7.795 12.929 1.00 97.69 246 SER A C 1
ATOM 1829 O O . SER A 1 246 ? -12.586 7.318 13.629 1.00 97.69 246 SER A O 1
ATOM 1831 N N . SER A 1 247 ? -13.233 8.790 12.073 1.00 97.44 247 SER A N 1
ATOM 1832 C CA . SER A 1 247 ? -11.904 9.389 11.878 1.00 97.44 247 SER A CA 1
ATOM 1833 C C . SER A 1 247 ? -11.216 9.786 13.194 1.00 97.44 247 SER A C 1
ATOM 1835 O O . SER A 1 247 ? -10.059 9.437 13.425 1.00 97.44 247 SER A O 1
ATOM 1837 N N . SER A 1 248 ? -11.931 10.486 14.083 1.00 96.75 248 SER A N 1
ATOM 1838 C CA . SER A 1 248 ? -11.408 10.909 15.388 1.00 96.75 248 SER A CA 1
ATOM 1839 C C . SER A 1 248 ? -11.276 9.745 16.371 1.00 96.75 248 SER A C 1
ATOM 1841 O O . SER A 1 248 ? -10.273 9.671 17.079 1.00 96.75 248 SER A O 1
ATOM 1843 N N . GLY A 1 249 ? -12.237 8.816 16.389 1.00 97.88 249 GLY A N 1
ATOM 1844 C CA . GLY A 1 249 ? -12.174 7.615 17.220 1.00 97.88 249 GLY A CA 1
ATOM 1845 C C . GLY A 1 249 ? -10.971 6.742 16.867 1.00 97.88 249 GLY A C 1
ATOM 1846 O O . GLY A 1 249 ? -10.186 6.399 17.743 1.00 97.88 249 GLY A O 1
ATOM 1847 N N . ILE A 1 250 ? -10.771 6.456 15.577 1.00 98.00 250 ILE A N 1
ATOM 1848 C CA . ILE A 1 250 ? -9.634 5.679 15.067 1.00 98.00 250 ILE A CA 1
ATOM 1849 C C . ILE A 1 250 ? -8.328 6.383 15.420 1.00 98.00 250 ILE A C 1
ATOM 1851 O O . ILE A 1 250 ? -7.434 5.757 15.987 1.00 98.00 250 ILE A O 1
ATOM 1855 N N . LYS A 1 251 ? -8.226 7.696 15.179 1.00 95.88 251 LYS A N 1
ATOM 1856 C CA . LYS A 1 251 ? -7.049 8.482 15.570 1.00 95.88 251 LYS A CA 1
ATOM 1857 C C . LYS A 1 251 ? -6.738 8.360 17.064 1.00 95.88 251 LYS A C 1
ATOM 1859 O O . LYS A 1 251 ? -5.572 8.213 17.421 1.00 95.88 251 LYS A O 1
ATOM 1864 N N . ALA A 1 252 ? -7.754 8.387 17.925 1.00 95.81 252 ALA A N 1
ATOM 1865 C CA . ALA A 1 252 ? -7.585 8.265 19.371 1.00 95.81 252 ALA A CA 1
ATOM 1866 C C . ALA A 1 252 ? -7.069 6.881 19.813 1.00 95.81 252 ALA A C 1
ATOM 1868 O O . ALA A 1 252 ? -6.462 6.778 20.873 1.00 95.81 252 ALA A O 1
ATOM 1869 N N . THR A 1 253 ? -7.243 5.830 18.999 1.00 96.56 253 THR A N 1
ATOM 1870 C CA . THR A 1 253 ? -6.708 4.479 19.286 1.00 96.56 253 THR A CA 1
ATOM 1871 C C . THR A 1 253 ? -5.215 4.312 18.996 1.00 96.56 253 THR A C 1
ATOM 1873 O O . THR A 1 253 ? -4.664 3.226 19.202 1.00 96.56 253 THR A O 1
ATOM 1876 N N . GLN A 1 254 ? -4.560 5.364 18.497 1.00 94.50 254 GLN A N 1
ATOM 1877 C CA . GLN A 1 254 ? -3.146 5.359 18.150 1.00 94.50 254 GLN A CA 1
ATOM 1878 C C . GLN A 1 254 ? -2.296 4.691 19.233 1.00 94.50 254 GLN A C 1
ATOM 1880 O O . GLN A 1 254 ? -2.216 5.157 20.366 1.00 94.50 254 GLN A O 1
ATOM 1885 N N . SER A 1 255 ? -1.582 3.644 18.838 1.00 93.38 255 SER A N 1
ATOM 1886 C CA . SER A 1 255 ? -0.631 2.943 19.690 1.00 93.38 255 SER A CA 1
ATOM 1887 C C . SER A 1 255 ? 0.738 2.949 19.024 1.00 93.38 255 SER A C 1
ATOM 1889 O O . SER A 1 255 ? 0.906 2.377 17.948 1.00 93.38 255 SER A O 1
ATOM 1891 N N . ILE A 1 256 ? 1.719 3.602 19.649 1.00 91.00 256 ILE A N 1
ATOM 1892 C CA . ILE A 1 256 ? 3.118 3.518 19.216 1.00 91.00 256 ILE A CA 1
ATOM 1893 C C . ILE A 1 256 ? 3.639 2.162 19.688 1.00 91.00 256 ILE A C 1
ATOM 1895 O O . ILE A 1 256 ? 3.866 1.959 20.877 1.00 91.00 256 ILE A O 1
ATOM 1899 N N . VAL A 1 257 ? 3.765 1.224 18.752 1.00 92.94 257 VAL A N 1
ATOM 1900 C CA . VAL A 1 257 ? 4.208 -0.146 19.028 1.00 92.94 257 VAL A CA 1
ATOM 1901 C C . VAL A 1 257 ? 5.715 -0.162 19.246 1.00 92.94 257 VAL A C 1
ATOM 1903 O O . VAL A 1 257 ? 6.201 -0.769 20.194 1.00 92.94 257 VAL A O 1
ATOM 1906 N N . SER A 1 258 ? 6.451 0.521 18.369 1.00 89.00 258 SER A N 1
ATOM 1907 C CA . SER A 1 258 ? 7.895 0.687 18.480 1.00 89.00 258 SER A CA 1
ATOM 1908 C C . SER A 1 258 ? 8.316 2.051 17.951 1.00 89.00 258 SER A C 1
ATOM 1910 O O . SER A 1 258 ? 7.738 2.561 16.991 1.00 89.00 258 SER A O 1
ATOM 1912 N N . THR A 1 259 ? 9.340 2.636 18.563 1.00 82.94 259 THR A N 1
ATOM 1913 C CA . THR A 1 259 ? 9.993 3.873 18.106 1.00 82.94 259 THR A CA 1
ATOM 1914 C C . THR A 1 259 ? 11.271 3.613 17.310 1.00 82.94 259 THR A C 1
ATOM 1916 O O . THR A 1 259 ? 11.874 4.567 16.831 1.00 82.94 259 THR A O 1
ATOM 1919 N N . ILE A 1 260 ? 11.670 2.343 17.192 1.00 78.44 260 ILE A N 1
ATOM 1920 C CA . ILE A 1 260 ? 12.834 1.858 16.445 1.00 78.44 260 ILE A CA 1
ATOM 1921 C C . ILE A 1 260 ? 12.466 0.565 15.716 1.00 78.44 260 ILE A C 1
ATOM 1923 O O . ILE A 1 260 ? 11.856 -0.332 16.298 1.00 78.44 260 ILE A O 1
ATOM 1927 N N . MET A 1 261 ? 12.845 0.453 14.447 1.00 79.44 261 MET A N 1
ATOM 1928 C CA . MET A 1 261 ? 12.556 -0.723 13.611 1.00 79.44 261 MET A CA 1
ATOM 1929 C C . MET A 1 261 ? 13.806 -1.500 13.194 1.00 79.44 261 MET A C 1
ATOM 1931 O O . MET A 1 261 ? 13.723 -2.370 12.335 1.00 79.44 261 MET A O 1
ATOM 1935 N N . THR A 1 262 ? 14.929 -1.221 13.858 1.00 72.75 262 THR A N 1
ATOM 1936 C CA . THR A 1 262 ? 16.168 -1.993 13.771 1.00 72.75 262 THR A CA 1
ATOM 1937 C C . THR A 1 262 ? 16.873 -2.003 15.125 1.00 72.75 262 THR A C 1
ATOM 1939 O O . THR A 1 262 ? 16.891 -0.984 15.830 1.00 72.75 262 THR A O 1
ATOM 1942 N N . ASN A 1 263 ? 17.450 -3.145 15.504 1.00 70.88 263 ASN A N 1
ATOM 1943 C CA . ASN A 1 263 ? 18.282 -3.269 16.705 1.00 70.88 263 ASN A CA 1
ATOM 1944 C C . ASN A 1 263 ? 19.753 -2.940 16.419 1.00 70.88 263 ASN A C 1
ATOM 1946 O O . ASN A 1 263 ? 20.570 -2.871 17.339 1.00 70.88 263 ASN A O 1
ATOM 1950 N N . ARG A 1 264 ? 20.100 -2.723 15.148 1.00 66.56 264 ARG A N 1
ATOM 1951 C CA . ARG A 1 264 ? 21.464 -2.449 14.707 1.00 66.56 264 ARG A CA 1
ATOM 1952 C C . ARG A 1 264 ? 21.858 -1.008 15.046 1.00 66.56 264 ARG A C 1
ATOM 1954 O O . ARG A 1 264 ? 21.150 -0.047 14.746 1.00 66.56 264 ARG A O 1
ATOM 1961 N N . THR A 1 265 ? 22.996 -0.857 15.716 1.00 56.25 265 THR A N 1
ATOM 1962 C CA . THR A 1 265 ? 23.605 0.436 16.058 1.00 56.25 265 THR A CA 1
ATOM 1963 C C . THR A 1 265 ? 24.663 0.804 15.021 1.00 56.25 265 THR A C 1
ATOM 1965 O O . THR A 1 265 ? 25.575 0.012 14.794 1.00 56.25 265 THR A O 1
ATOM 1968 N N . SER A 1 266 ? 24.571 2.000 14.433 1.00 51.78 266 SER A N 1
ATOM 1969 C CA . SER A 1 266 ? 25.651 2.578 13.620 1.00 51.78 266 SER A CA 1
ATOM 1970 C C . SER A 1 266 ? 26.822 2.994 14.535 1.00 51.78 266 SER A C 1
ATOM 1972 O O . SER A 1 266 ? 26.560 3.622 15.568 1.00 51.78 266 SER A O 1
ATOM 1974 N N . PRO A 1 267 ? 28.084 2.630 14.222 1.00 44.38 267 PRO A N 1
ATOM 1975 C CA . PRO A 1 267 ? 29.253 3.010 15.019 1.00 44.38 267 PRO A CA 1
ATOM 1976 C C . PRO A 1 267 ? 29.594 4.507 14.920 1.00 44.38 267 PRO A C 1
ATOM 1978 O O . PRO A 1 267 ? 30.161 5.058 15.865 1.00 44.38 267 PRO A O 1
ATOM 1981 N N . SER A 1 268 ? 29.187 5.195 13.844 1.00 46.34 268 SER A N 1
ATOM 1982 C CA . SER A 1 268 ? 29.378 6.642 13.708 1.00 46.34 268 SER A CA 1
ATOM 1983 C C . SER A 1 268 ? 28.238 7.406 14.396 1.00 46.34 268 SER A C 1
ATOM 1985 O O . SER A 1 268 ? 27.055 7.268 14.079 1.00 46.34 268 SER A O 1
ATOM 1987 N N . VAL A 1 269 ? 28.603 8.195 15.401 1.00 46.38 269 VAL A N 1
ATOM 1988 C CA . VAL A 1 269 ? 27.689 8.869 16.322 1.00 46.38 269 VAL A CA 1
ATOM 1989 C C . VAL A 1 269 ? 27.107 10.127 15.670 1.00 46.38 269 VAL A C 1
ATOM 1991 O O . VAL A 1 269 ? 27.643 11.217 15.840 1.00 46.38 269 VAL A O 1
ATOM 1994 N N . SER A 1 270 ? 25.988 10.006 14.951 1.00 42.16 270 SER A N 1
ATOM 1995 C CA . SER A 1 270 ? 25.120 11.153 14.650 1.00 42.16 270 SER A CA 1
ATOM 1996 C C . SER A 1 270 ? 23.704 10.739 14.223 1.00 42.16 270 SER A C 1
ATOM 1998 O O . SER A 1 270 ? 23.400 10.610 13.044 1.00 42.16 270 SER A O 1
ATOM 2000 N N . LEU A 1 271 ? 22.811 10.769 15.218 1.00 46.91 271 LEU A N 1
ATOM 2001 C CA . LEU A 1 271 ? 21.377 11.070 15.114 1.00 46.91 271 LEU A CA 1
ATOM 2002 C C . LEU A 1 271 ? 20.445 9.912 14.737 1.00 46.91 271 LEU A C 1
ATOM 2004 O O . LEU A 1 271 ? 20.730 9.040 13.932 1.00 46.91 271 LEU A O 1
ATOM 2008 N N . ALA A 1 272 ? 19.253 9.966 15.329 1.00 46.91 272 ALA A N 1
ATOM 2009 C CA . ALA A 1 272 ? 18.141 9.034 15.179 1.00 46.91 272 ALA A CA 1
ATOM 2010 C C . ALA A 1 272 ? 17.719 8.738 13.716 1.00 46.91 272 ALA A C 1
ATOM 2012 O O . ALA A 1 272 ? 16.926 7.835 13.482 1.00 46.91 272 ALA A O 1
ATOM 2013 N N . ASN A 1 273 ? 18.273 9.442 12.729 1.00 48.84 273 ASN A N 1
ATOM 2014 C CA . ASN A 1 273 ? 17.975 9.292 11.309 1.00 48.84 273 ASN A CA 1
ATOM 2015 C C . ASN A 1 273 ? 18.524 7.986 10.689 1.00 48.84 273 ASN A C 1
ATOM 2017 O O . ASN A 1 273 ? 18.006 7.555 9.664 1.00 48.84 273 ASN A O 1
ATOM 2021 N N . ASP A 1 274 ? 19.499 7.316 11.314 1.00 50.19 274 ASP A N 1
ATOM 2022 C CA . ASP A 1 274 ? 20.117 6.101 10.744 1.00 50.19 274 ASP A CA 1
ATOM 2023 C C . ASP A 1 274 ? 19.301 4.817 10.976 1.00 50.19 274 ASP A C 1
ATOM 2025 O O . ASP A 1 274 ? 19.487 3.809 10.290 1.00 50.19 274 ASP A O 1
ATOM 2029 N N . ARG A 1 275 ? 18.353 4.841 11.922 1.00 58.19 275 ARG A N 1
ATOM 2030 C CA . ARG A 1 275 ? 17.493 3.694 12.256 1.00 58.19 275 ARG A CA 1
ATOM 2031 C C . ARG A 1 275 ? 16.226 3.680 11.414 1.00 58.19 275 ARG A C 1
ATOM 2033 O O . ARG A 1 275 ? 15.127 3.678 11.946 1.00 58.19 275 ARG A O 1
ATOM 2040 N N . SER A 1 276 ? 16.352 3.747 10.097 1.00 64.75 276 SER A N 1
ATOM 2041 C CA . SER A 1 276 ? 15.174 3.999 9.271 1.00 64.75 276 SER A CA 1
ATOM 2042 C C . SER A 1 276 ? 14.223 2.801 9.156 1.00 64.75 276 SER A C 1
ATOM 2044 O O . SER A 1 276 ? 14.633 1.655 8.991 1.00 64.75 276 SER A O 1
ATOM 2046 N N . GLY A 1 277 ? 12.925 3.082 9.234 1.00 69.12 277 GLY A N 1
ATOM 2047 C CA . GLY A 1 277 ? 11.864 2.120 8.967 1.00 69.12 277 GLY A CA 1
ATOM 2048 C C . GLY A 1 277 ? 11.605 2.010 7.470 1.00 69.12 277 GLY A C 1
ATOM 2049 O O . GLY A 1 277 ? 11.826 2.957 6.713 1.00 69.12 277 GLY A O 1
ATOM 2050 N N . GLY A 1 278 ? 11.117 0.854 7.038 1.00 80.62 278 GLY A N 1
ATOM 2051 C CA . GLY A 1 278 ? 10.730 0.611 5.657 1.00 80.62 278 GLY A CA 1
ATOM 2052 C C . GLY A 1 278 ? 9.246 0.312 5.506 1.00 80.62 278 GLY A C 1
ATOM 2053 O O . GLY A 1 278 ? 8.413 0.593 6.371 1.00 80.62 278 GLY A O 1
ATOM 2054 N N . GLN A 1 279 ? 8.903 -0.236 4.350 1.00 85.44 279 GLN A N 1
ATOM 2055 C CA . GLN A 1 279 ? 7.536 -0.560 3.990 1.00 85.44 279 GLN A CA 1
ATOM 2056 C C . GLN A 1 279 ? 6.959 -1.603 4.953 1.00 85.44 279 GLN A C 1
ATOM 2058 O O . GLN A 1 279 ? 7.635 -2.584 5.242 1.00 85.44 279 GLN A O 1
ATOM 2063 N N . VAL A 1 280 ? 5.714 -1.427 5.398 1.00 90.06 280 VAL A N 1
ATOM 2064 C CA . VAL A 1 280 ? 4.927 -2.474 6.066 1.00 90.06 280 VAL A CA 1
ATOM 2065 C C . VAL A 1 280 ? 3.962 -3.117 5.072 1.00 90.06 280 VAL A C 1
ATOM 2067 O O . VAL A 1 280 ? 3.341 -2.415 4.272 1.00 90.06 280 VAL A O 1
ATOM 2070 N N . ARG A 1 281 ? 3.848 -4.449 5.097 1.00 88.81 281 ARG A N 1
ATOM 2071 C CA . ARG A 1 281 ? 2.883 -5.208 4.287 1.00 88.81 281 ARG A CA 1
ATOM 2072 C C . ARG A 1 281 ? 2.329 -6.409 5.031 1.00 88.81 281 ARG A C 1
ATOM 2074 O O . ARG A 1 281 ? 3.047 -7.071 5.780 1.00 88.81 281 ARG A O 1
ATOM 2081 N N . ARG A 1 282 ? 1.086 -6.749 4.717 1.00 90.50 282 ARG A N 1
ATOM 2082 C CA . ARG A 1 282 ? 0.467 -8.028 5.052 1.00 90.50 282 ARG A CA 1
ATOM 2083 C C . ARG A 1 282 ? 1.050 -9.157 4.204 1.00 90.50 282 ARG A C 1
ATOM 2085 O O . ARG A 1 282 ? 1.110 -9.069 2.979 1.00 90.50 282 ARG A O 1
ATOM 2092 N N . GLY A 1 283 ? 1.455 -10.231 4.872 1.00 86.88 283 GLY A N 1
ATOM 2093 C CA . GLY A 1 283 ? 1.857 -11.490 4.263 1.00 86.88 283 GLY A CA 1
ATOM 2094 C C . GLY A 1 283 ? 0.677 -12.437 4.019 1.00 86.88 283 GLY A C 1
ATOM 2095 O O . GLY A 1 283 ? -0.365 -12.315 4.667 1.00 86.88 283 GLY A O 1
ATOM 2096 N N . PRO A 1 284 ? 0.830 -13.418 3.113 1.00 84.50 284 PRO A N 1
ATOM 2097 C CA . PRO A 1 284 ? -0.194 -14.432 2.859 1.00 84.50 284 PRO A CA 1
ATOM 2098 C C . PRO A 1 284 ? -0.302 -15.471 3.989 1.00 84.50 284 PRO A C 1
ATOM 2100 O O . PRO A 1 284 ? -1.261 -16.231 4.037 1.00 84.50 284 PRO A O 1
ATOM 2103 N N . ASP A 1 285 ? 0.678 -15.514 4.890 1.00 86.94 285 ASP A N 1
ATOM 2104 C CA . ASP A 1 285 ? 0.768 -16.425 6.032 1.00 86.94 285 ASP A CA 1
ATOM 2105 C C . ASP A 1 285 ? 0.101 -15.869 7.304 1.00 86.94 285 ASP A C 1
ATOM 2107 O O . ASP A 1 285 ? 0.258 -16.430 8.388 1.00 86.94 285 ASP A O 1
ATOM 2111 N N . GLY A 1 286 ? -0.628 -14.754 7.189 1.00 90.62 286 GLY A N 1
ATOM 2112 C CA . GLY A 1 286 ? -1.272 -14.095 8.323 1.00 90.62 286 GLY A CA 1
ATOM 2113 C C . GLY A 1 286 ? -0.308 -13.297 9.206 1.00 90.62 286 GLY A C 1
ATOM 2114 O O . GLY A 1 286 ? -0.686 -12.891 10.302 1.00 90.62 286 GLY A O 1
ATOM 2115 N N . ARG A 1 287 ? 0.925 -13.044 8.754 1.00 95.00 287 ARG A N 1
ATOM 2116 C CA . ARG A 1 287 ? 1.864 -12.138 9.428 1.00 95.00 287 ARG A CA 1
ATOM 2117 C C . ARG A 1 287 ? 1.883 -10.772 8.759 1.00 95.00 287 ARG A C 1
ATOM 2119 O O . ARG A 1 287 ? 1.386 -10.586 7.650 1.00 95.00 287 ARG A O 1
ATOM 2126 N N . MET A 1 288 ? 2.492 -9.805 9.435 1.00 94.31 288 MET A N 1
ATOM 2127 C CA . MET A 1 288 ? 2.902 -8.545 8.809 1.00 94.31 288 MET A CA 1
ATOM 2128 C C . MET A 1 288 ? 4.420 -8.517 8.718 1.00 94.31 288 MET A C 1
ATOM 2130 O O . MET A 1 288 ? 5.094 -8.915 9.665 1.00 94.31 288 MET A O 1
ATOM 2134 N N . TYR A 1 289 ? 4.947 -8.008 7.616 1.00 91.94 289 TYR A N 1
ATOM 2135 C CA . TYR A 1 289 ? 6.373 -7.840 7.373 1.00 91.94 289 TYR A CA 1
ATOM 2136 C C . TYR A 1 289 ? 6.709 -6.365 7.261 1.00 91.94 289 TYR A C 1
ATOM 2138 O O . TYR A 1 289 ? 5.889 -5.564 6.808 1.00 91.94 289 TYR A O 1
ATOM 2146 N N . ILE A 1 290 ? 7.905 -6.006 7.706 1.00 89.56 290 ILE A N 1
ATOM 2147 C CA . ILE A 1 290 ? 8.394 -4.638 7.704 1.00 89.56 290 ILE A CA 1
ATOM 2148 C C . ILE A 1 290 ? 9.821 -4.655 7.167 1.00 89.56 290 ILE A C 1
ATOM 2150 O O . ILE A 1 290 ? 10.690 -5.325 7.730 1.00 89.56 290 ILE A O 1
ATOM 2154 N N . ALA A 1 291 ? 10.051 -3.928 6.074 1.00 83.56 291 ALA A N 1
ATOM 2155 C CA . ALA A 1 291 ? 11.396 -3.712 5.560 1.00 83.56 291 ALA A CA 1
ATOM 2156 C C . ALA A 1 291 ? 12.244 -2.996 6.616 1.00 83.56 291 ALA A C 1
ATOM 2158 O O . ALA A 1 291 ? 11.790 -2.030 7.237 1.00 83.56 291 ALA A O 1
ATOM 2159 N N . ASP A 1 292 ? 13.467 -3.482 6.795 1.00 74.44 292 ASP A N 1
ATOM 2160 C CA . ASP A 1 292 ? 14.435 -2.919 7.723 1.00 74.44 292 ASP A CA 1
ATOM 2161 C C . ASP A 1 292 ? 15.600 -2.290 6.954 1.00 74.44 292 ASP A C 1
ATOM 2163 O O . ASP A 1 292 ? 16.417 -2.974 6.331 1.00 74.44 292 ASP A O 1
ATOM 2167 N N . ASN A 1 293 ? 15.708 -0.971 7.082 1.00 65.12 293 ASN A N 1
ATOM 2168 C CA . ASN A 1 293 ? 16.793 -0.204 6.516 1.00 65.12 293 ASN A CA 1
ATOM 2169 C C . ASN A 1 293 ? 17.734 0.293 7.617 1.00 65.12 293 ASN A C 1
ATOM 2171 O O . ASN A 1 293 ? 17.699 1.474 7.979 1.00 65.12 293 ASN A O 1
ATOM 2175 N N . ALA A 1 294 ? 18.615 -0.572 8.120 1.00 58.00 294 ALA A N 1
ATOM 2176 C CA . ALA A 1 294 ? 19.785 -0.070 8.830 1.00 58.00 294 ALA A CA 1
ATOM 2177 C C . ALA A 1 294 ? 20.795 0.461 7.810 1.00 58.00 294 ALA A C 1
ATOM 2179 O O . ALA A 1 294 ? 21.461 -0.304 7.104 1.00 58.00 294 ALA A O 1
ATOM 2180 N N . TYR A 1 295 ? 20.909 1.784 7.758 1.00 54.06 295 TYR A N 1
ATOM 2181 C CA . TYR A 1 295 ? 22.098 2.426 7.227 1.00 54.06 295 TYR A CA 1
ATOM 2182 C C . TYR A 1 295 ? 23.234 2.145 8.211 1.00 54.06 295 TYR A C 1
ATOM 2184 O O . TYR A 1 295 ? 23.244 2.659 9.327 1.00 54.06 295 TYR A O 1
ATOM 2192 N N . LEU A 1 296 ? 24.173 1.288 7.821 1.00 49.69 296 LEU A N 1
ATOM 2193 C CA . LEU A 1 296 ? 25.462 1.214 8.496 1.00 49.69 296 LEU A CA 1
ATOM 2194 C C . LEU A 1 296 ? 26.373 2.177 7.740 1.00 49.69 296 LEU A C 1
ATOM 2196 O O . LEU A 1 296 ? 26.756 1.886 6.611 1.00 49.69 296 LEU A O 1
ATOM 2200 N N . ALA A 1 297 ? 26.616 3.359 8.307 1.00 42.28 297 ALA A N 1
ATOM 2201 C CA . ALA A 1 297 ? 27.676 4.2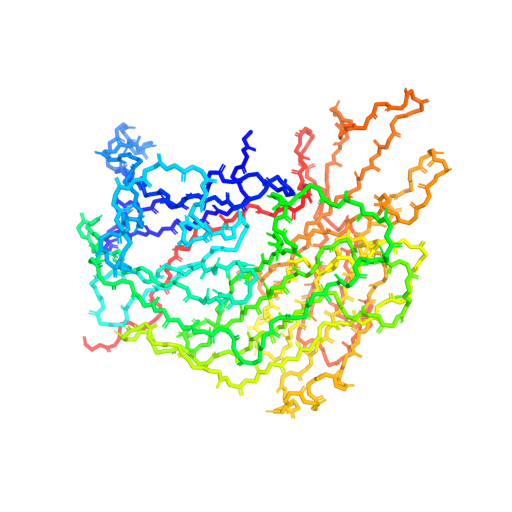27 7.814 1.00 42.28 297 ALA A CA 1
ATOM 2202 C C . ALA A 1 297 ? 29.021 3.580 8.167 1.00 42.28 297 ALA A C 1
ATOM 2204 O O . ALA A 1 297 ? 29.211 3.153 9.310 1.00 42.28 297 ALA A O 1
ATOM 2205 N N . ASP A 1 298 ? 29.928 3.499 7.198 1.00 38.62 298 ASP A N 1
ATOM 2206 C CA . ASP A 1 298 ? 31.322 3.165 7.473 1.00 38.62 298 ASP A CA 1
ATOM 2207 C C . ASP A 1 298 ? 32.020 4.348 8.167 1.00 38.62 298 ASP A C 1
ATOM 2209 O O . ASP A 1 298 ? 31.659 5.513 7.967 1.00 38.62 298 ASP A O 1
ATOM 2213 N N . ASP A 1 299 ? 33.054 4.055 8.966 1.00 39.31 299 ASP A N 1
ATOM 2214 C CA . ASP A 1 299 ? 33.899 5.052 9.653 1.00 39.31 299 ASP A CA 1
ATOM 2215 C C . ASP A 1 299 ? 34.602 6.035 8.681 1.00 39.31 299 ASP A C 1
ATOM 2217 O O . ASP A 1 299 ? 35.196 7.022 9.117 1.00 39.31 299 ASP A O 1
ATOM 2221 N N . ASP A 1 300 ? 34.530 5.801 7.364 1.00 42.72 300 ASP A N 1
ATOM 2222 C CA . ASP A 1 300 ? 35.104 6.647 6.309 1.00 42.72 300 ASP A CA 1
ATOM 2223 C C . ASP A 1 300 ? 34.116 7.658 5.687 1.00 42.72 300 ASP A C 1
ATOM 2225 O O . ASP A 1 300 ? 34.486 8.421 4.790 1.00 42.72 300 ASP A O 1
ATOM 2229 N N . GLY A 1 301 ? 32.867 7.698 6.163 1.00 42.59 301 GLY A N 1
ATOM 2230 C CA . GLY A 1 301 ? 31.836 8.603 5.652 1.00 42.59 301 GLY A CA 1
ATOM 2231 C C . GLY A 1 301 ? 31.192 8.156 4.334 1.00 42.59 301 GLY A C 1
ATOM 2232 O O . GLY A 1 301 ? 30.375 8.896 3.775 1.00 42.59 301 GLY A O 1
ATOM 2233 N N . SER A 1 302 ? 31.502 6.956 3.834 1.00 42.50 302 SER A N 1
ATOM 2234 C CA . SER A 1 302 ? 30.757 6.356 2.733 1.00 42.50 302 SER A CA 1
ATOM 2235 C C . SER A 1 302 ? 29.414 5.808 3.244 1.00 42.50 302 SER A C 1
ATOM 2237 O O . SER A 1 302 ? 29.309 4.964 4.130 1.00 42.50 302 SER A O 1
ATOM 2239 N N . THR A 1 303 ? 28.331 6.372 2.712 1.00 44.22 303 THR A N 1
ATOM 2240 C CA . THR A 1 303 ? 26.944 6.045 3.066 1.00 44.22 303 THR A CA 1
ATOM 2241 C C . THR A 1 303 ? 26.387 5.051 2.057 1.00 44.22 303 THR A C 1
ATOM 2243 O O . THR A 1 303 ? 25.572 5.393 1.203 1.00 44.22 303 THR A O 1
ATOM 2246 N N . TYR A 1 304 ? 26.842 3.802 2.120 1.00 46.84 304 TYR A N 1
ATOM 2247 C CA . TYR A 1 304 ? 26.259 2.721 1.328 1.00 46.84 304 TYR A CA 1
ATOM 2248 C C . TYR A 1 304 ? 26.009 1.489 2.198 1.00 46.84 304 TYR A C 1
ATOM 2250 O O . TYR A 1 304 ? 26.766 1.240 3.131 1.00 46.84 304 TYR A O 1
ATOM 2258 N N . PRO A 1 305 ? 24.952 0.700 1.913 1.00 47.38 305 PRO A N 1
ATOM 2259 C CA . PRO A 1 305 ? 24.780 -0.598 2.550 1.00 47.38 305 PRO A CA 1
ATOM 2260 C C . PRO A 1 305 ? 26.056 -1.405 2.312 1.00 47.38 305 PRO A C 1
ATOM 2262 O O . PRO A 1 305 ? 26.392 -1.672 1.157 1.00 47.38 305 PRO A O 1
ATOM 2265 N N . GLN A 1 306 ? 26.777 -1.746 3.384 1.00 45.41 306 GLN A N 1
ATOM 2266 C CA . GLN A 1 306 ? 28.003 -2.533 3.283 1.00 45.41 306 GLN A CA 1
ATOM 2267 C C . GLN A 1 306 ? 27.726 -3.781 2.442 1.00 45.41 306 GLN A C 1
ATOM 2269 O O . GLN A 1 306 ? 26.983 -4.681 2.853 1.00 45.41 306 GLN A O 1
ATOM 2274 N N . LEU A 1 307 ? 28.323 -3.822 1.252 1.00 40.91 307 LEU A N 1
ATOM 2275 C CA . LEU A 1 307 ? 28.325 -4.977 0.365 1.00 40.91 307 LEU A CA 1
ATOM 2276 C C . LEU A 1 307 ? 29.005 -6.134 1.111 1.00 40.91 307 LEU A C 1
ATOM 2278 O O . LEU A 1 307 ? 30.224 -6.251 1.103 1.00 40.91 307 LEU A O 1
ATOM 2282 N N . GLY A 1 308 ? 28.219 -6.964 1.802 1.00 42.88 308 GLY A N 1
ATOM 2283 C CA . GLY A 1 308 ? 28.734 -8.100 2.574 1.00 42.88 308 GLY A CA 1
ATOM 2284 C C . GLY A 1 308 ? 28.012 -8.390 3.890 1.00 42.88 308 GLY A C 1
ATOM 2285 O O . GLY A 1 308 ? 28.137 -9.503 4.396 1.00 42.88 308 GLY A O 1
ATOM 2286 N N . THR A 1 309 ? 27.214 -7.460 4.427 1.00 53.16 309 THR A N 1
ATOM 2287 C CA . THR A 1 309 ? 26.374 -7.739 5.605 1.00 53.16 309 THR A CA 1
ATOM 2288 C C . THR A 1 309 ? 24.988 -8.230 5.181 1.00 53.16 309 THR A C 1
ATOM 2290 O O . THR A 1 309 ? 24.413 -7.760 4.199 1.00 53.16 309 THR A O 1
ATOM 2293 N N . ALA A 1 310 ? 24.458 -9.239 5.878 1.00 56.00 310 ALA A N 1
ATOM 2294 C CA . ALA A 1 310 ? 23.107 -9.731 5.620 1.00 56.00 310 ALA A CA 1
ATOM 2295 C C . ALA A 1 310 ? 22.079 -8.653 5.999 1.00 56.00 310 ALA A C 1
ATOM 2297 O O . ALA A 1 310 ? 22.127 -8.117 7.108 1.00 56.00 310 ALA A O 1
ATOM 2298 N N . GLY A 1 311 ? 21.153 -8.340 5.091 1.00 73.44 311 GLY A N 1
ATOM 2299 C CA . GLY A 1 311 ? 19.975 -7.543 5.422 1.00 73.44 311 GLY A CA 1
ATOM 2300 C C . GLY A 1 311 ? 18.977 -8.335 6.265 1.00 73.44 311 GLY A C 1
ATOM 2301 O O . GLY A 1 311 ? 19.083 -9.557 6.384 1.00 73.44 311 GLY A O 1
ATOM 2302 N N . TYR A 1 312 ? 17.985 -7.643 6.818 1.00 80.56 312 TYR A N 1
ATOM 2303 C CA . TYR A 1 312 ? 16.933 -8.264 7.618 1.00 80.56 312 TYR A CA 1
ATOM 2304 C C . TYR A 1 312 ? 15.543 -7.812 7.169 1.00 80.56 312 TYR A C 1
ATOM 2306 O O . TYR A 1 312 ? 15.379 -6.807 6.475 1.00 80.56 312 TYR A O 1
ATOM 2314 N N . ILE A 1 313 ? 14.538 -8.588 7.562 1.00 85.94 313 ILE A N 1
ATOM 2315 C CA . ILE A 1 313 ? 13.127 -8.211 7.537 1.00 85.94 313 ILE A CA 1
ATOM 2316 C C . ILE A 1 313 ? 12.587 -8.393 8.954 1.00 85.94 313 ILE A C 1
ATOM 2318 O O . ILE A 1 313 ? 12.756 -9.449 9.569 1.00 85.94 313 ILE A O 1
ATOM 2322 N N . SER A 1 314 ? 11.915 -7.366 9.463 1.00 89.44 314 SER A N 1
ATOM 2323 C CA . SER A 1 314 ? 11.168 -7.444 10.718 1.00 89.44 314 SER A CA 1
ATOM 2324 C C . SER A 1 314 ? 9.771 -8.009 10.459 1.00 89.44 314 SER A C 1
ATOM 2326 O O . SER A 1 314 ? 9.221 -7.842 9.370 1.00 89.44 314 SER A O 1
ATOM 2328 N N . TYR A 1 315 ? 9.158 -8.661 11.447 1.00 93.75 315 TYR A N 1
ATOM 2329 C CA . TYR A 1 315 ? 7.793 -9.175 11.291 1.00 93.75 315 TYR A CA 1
ATOM 2330 C C . TYR A 1 315 ? 6.962 -9.094 12.572 1.00 93.75 315 TYR A C 1
ATOM 2332 O O . TYR A 1 315 ? 7.484 -8.988 13.679 1.00 93.75 315 TYR A O 1
ATOM 2340 N N . ILE A 1 316 ? 5.645 -9.168 12.404 1.00 97.19 316 ILE A N 1
ATOM 2341 C CA . ILE A 1 316 ? 4.647 -9.249 13.469 1.00 97.19 316 ILE A CA 1
ATOM 2342 C C . ILE A 1 316 ? 3.983 -10.619 13.370 1.00 97.19 316 ILE A C 1
ATOM 2344 O O . ILE A 1 316 ? 3.334 -10.915 12.366 1.00 97.19 316 ILE A O 1
ATOM 2348 N N . ALA A 1 317 ? 4.160 -11.457 14.392 1.00 97.69 317 ALA A N 1
ATOM 2349 C CA . ALA A 1 317 ? 3.625 -12.818 14.397 1.00 97.69 317 ALA A CA 1
ATOM 2350 C C . ALA A 1 317 ? 2.098 -12.858 14.562 1.00 97.69 317 ALA A C 1
ATOM 2352 O O . ALA A 1 317 ? 1.439 -13.673 13.927 1.00 97.69 317 ALA A O 1
ATOM 2353 N N . ASN A 1 318 ? 1.554 -11.973 15.404 1.00 97.50 318 ASN A N 1
ATOM 2354 C CA . ASN A 1 318 ? 0.142 -11.927 15.789 1.00 97.50 318 ASN A CA 1
ATOM 2355 C C . ASN A 1 318 ? -0.429 -10.509 15.577 1.00 97.50 318 ASN A C 1
ATOM 2357 O O . ASN A 1 318 ? -0.755 -9.819 16.548 1.00 97.50 318 ASN A O 1
ATOM 2361 N N . PRO A 1 319 ? -0.531 -10.034 14.324 1.00 97.50 319 PRO A N 1
ATOM 2362 C CA . PRO A 1 319 ? -0.933 -8.655 14.016 1.00 97.50 319 PRO A CA 1
ATOM 2363 C C . PRO A 1 319 ? -2.356 -8.290 14.468 1.00 97.50 319 PRO A C 1
ATOM 2365 O O . PRO A 1 319 ? -2.656 -7.117 14.673 1.00 97.50 319 PRO A O 1
ATOM 2368 N N . ASP A 1 320 ? -3.223 -9.279 14.673 1.00 97.94 320 ASP A N 1
ATOM 2369 C CA . ASP A 1 320 ? -4.601 -9.079 15.133 1.00 97.94 320 ASP A CA 1
ATOM 2370 C C . ASP A 1 320 ? -4.777 -9.229 16.656 1.00 97.94 320 ASP A C 1
ATOM 2372 O O . ASP A 1 320 ? -5.901 -9.211 17.163 1.00 97.94 320 ASP A O 1
ATOM 2376 N N . ALA A 1 321 ? -3.685 -9.359 17.419 1.00 97.31 321 ALA A N 1
ATOM 2377 C CA . ALA A 1 321 ? -3.759 -9.424 18.876 1.00 97.31 321 ALA A CA 1
ATOM 2378 C C . ALA A 1 321 ? -4.327 -8.122 19.473 1.00 97.31 321 ALA A C 1
ATOM 2380 O O . ALA A 1 321 ? -3.969 -7.016 19.063 1.00 97.31 321 ALA A O 1
ATOM 2381 N N . ALA A 1 322 ? -5.177 -8.246 20.500 1.00 91.69 322 ALA A N 1
ATOM 2382 C CA . ALA A 1 322 ? -5.849 -7.099 21.117 1.00 91.69 322 ALA A CA 1
ATOM 2383 C C . ALA A 1 322 ? -4.862 -6.068 21.700 1.00 91.69 322 ALA A C 1
ATOM 2385 O O . ALA A 1 322 ? -5.050 -4.862 21.539 1.00 91.69 322 ALA A O 1
ATOM 2386 N N . GLY A 1 323 ? -3.778 -6.528 22.334 1.00 89.75 323 GLY A N 1
ATOM 2387 C CA . GLY A 1 323 ? -2.716 -5.662 22.854 1.00 89.75 323 GLY A CA 1
ATOM 2388 C C . GLY A 1 323 ? -1.847 -5.067 21.741 1.00 89.75 323 GLY A C 1
ATOM 2389 O O . GLY A 1 323 ? -1.669 -5.692 20.704 1.00 89.75 323 GLY A O 1
ATOM 2390 N N . ALA A 1 324 ? -1.310 -3.861 21.954 1.00 90.12 324 ALA A N 1
ATOM 2391 C CA . ALA A 1 324 ? -0.496 -3.131 20.969 1.00 90.12 324 ALA A CA 1
ATOM 2392 C C . ALA A 1 324 ? 1.003 -3.071 21.318 1.00 90.12 324 ALA A C 1
ATOM 2394 O O . ALA A 1 324 ? 1.742 -2.291 20.726 1.00 90.12 324 ALA A O 1
ATOM 2395 N N . THR A 1 325 ? 1.457 -3.844 22.306 1.00 94.25 325 THR A N 1
ATOM 2396 C CA . THR A 1 325 ? 2.874 -3.875 22.694 1.00 94.25 325 THR A CA 1
ATOM 2397 C C . THR A 1 325 ? 3.657 -4.828 21.791 1.00 94.25 325 THR A C 1
ATOM 2399 O O . THR A 1 325 ? 3.065 -5.791 21.293 1.00 94.25 325 THR A O 1
ATOM 2402 N N . PRO A 1 326 ? 4.983 -4.640 21.625 1.00 93.25 326 PRO A N 1
ATOM 2403 C CA . PRO A 1 326 ? 5.826 -5.567 20.871 1.00 93.25 326 PRO A CA 1
ATOM 2404 C C . PRO A 1 326 ? 5.628 -7.029 21.279 1.00 93.25 326 PRO A C 1
ATOM 2406 O O . PRO A 1 326 ? 5.430 -7.887 20.427 1.00 93.25 326 PRO A O 1
ATOM 2409 N N . ALA A 1 327 ? 5.587 -7.305 22.586 1.00 95.50 327 ALA A N 1
ATOM 2410 C CA . ALA A 1 327 ? 5.366 -8.652 23.103 1.00 95.50 327 ALA A CA 1
ATOM 2411 C C . ALA A 1 327 ? 3.968 -9.197 22.762 1.00 95.50 327 ALA A C 1
ATOM 2413 O O . ALA A 1 327 ? 3.850 -10.345 22.343 1.00 95.50 327 ALA A O 1
ATOM 2414 N N . ALA A 1 328 ? 2.913 -8.383 22.898 1.00 96.38 328 ALA A N 1
ATOM 2415 C CA . ALA A 1 328 ? 1.538 -8.825 22.656 1.00 96.38 328 ALA A CA 1
ATOM 2416 C C . ALA A 1 328 ? 1.299 -9.237 21.198 1.00 96.38 328 ALA A C 1
ATOM 2418 O O . ALA A 1 328 ? 0.616 -10.225 20.940 1.00 96.38 328 ALA A O 1
ATOM 2419 N N . ILE A 1 329 ? 1.878 -8.495 20.252 1.00 97.31 329 ILE A N 1
ATOM 2420 C CA . ILE A 1 329 ? 1.727 -8.776 18.819 1.00 97.31 329 ILE A CA 1
ATOM 2421 C C . ILE A 1 329 ? 2.823 -9.706 18.277 1.00 97.31 329 ILE A C 1
ATOM 2423 O O . ILE A 1 329 ? 2.809 -10.054 17.098 1.00 97.31 329 ILE A O 1
ATOM 2427 N N . GLY A 1 330 ? 3.791 -10.100 19.112 1.00 96.69 330 GLY A N 1
ATOM 2428 C CA . GLY A 1 330 ? 4.953 -10.879 18.687 1.00 96.69 330 GLY A CA 1
ATOM 2429 C C . GLY A 1 330 ? 5.792 -10.152 17.632 1.00 96.69 330 GLY A C 1
ATOM 2430 O O . GLY A 1 330 ? 6.113 -10.738 16.599 1.00 96.69 330 GLY A O 1
ATOM 2431 N N . LEU A 1 331 ? 6.084 -8.868 17.857 1.00 95.44 331 LEU A N 1
ATOM 2432 C CA . LEU A 1 331 ? 6.988 -8.086 17.018 1.00 95.44 331 LEU A CA 1
ATOM 2433 C C . LEU A 1 331 ? 8.417 -8.615 17.184 1.00 95.44 331 LEU A C 1
ATOM 2435 O O . LEU A 1 331 ? 9.000 -8.514 18.263 1.00 95.44 331 LEU A O 1
ATOM 2439 N N . ALA A 1 332 ? 8.980 -9.128 16.097 1.00 93.44 332 ALA A N 1
ATOM 2440 C CA . ALA A 1 332 ? 10.371 -9.537 15.991 1.00 93.44 332 ALA A CA 1
ATOM 2441 C C . ALA A 1 332 ? 11.115 -8.545 15.090 1.00 93.44 332 ALA A C 1
ATOM 2443 O O . ALA A 1 332 ? 11.032 -8.614 13.859 1.00 93.44 332 ALA A O 1
ATOM 2444 N N . ILE A 1 333 ? 11.811 -7.598 15.721 1.00 88.44 333 ILE A N 1
ATOM 2445 C CA . ILE A 1 333 ? 12.716 -6.668 15.035 1.00 88.44 333 ILE A CA 1
ATOM 2446 C C . ILE A 1 333 ? 13.951 -7.447 14.579 1.00 88.44 333 ILE A C 1
ATOM 2448 O O . ILE A 1 333 ? 14.501 -8.223 15.359 1.00 88.44 333 ILE A O 1
ATOM 2452 N N . ASP A 1 334 ? 14.354 -7.249 13.325 1.00 84.69 334 ASP A N 1
ATOM 2453 C CA . ASP A 1 334 ? 15.433 -7.986 12.652 1.00 84.69 334 ASP A CA 1
ATOM 2454 C C . ASP A 1 334 ? 15.194 -9.512 12.658 1.00 84.69 334 ASP A C 1
ATOM 2456 O O . ASP A 1 334 ? 16.117 -10.321 12.725 1.00 84.69 334 ASP A O 1
ATOM 2460 N N . GLY A 1 335 ? 13.921 -9.923 12.622 1.00 88.12 335 GLY A N 1
ATOM 2461 C CA . GLY A 1 335 ? 13.511 -11.304 12.885 1.00 88.12 335 GLY A CA 1
ATOM 2462 C C . GLY A 1 335 ? 13.846 -12.321 11.788 1.00 88.12 335 GLY A C 1
ATOM 2463 O O . GLY A 1 335 ? 13.884 -13.517 12.069 1.00 88.12 335 GLY A O 1
ATOM 2464 N N . ILE A 1 336 ? 14.064 -11.883 10.544 1.00 87.88 336 ILE A N 1
ATOM 2465 C CA . ILE A 1 336 ? 14.419 -12.751 9.412 1.00 87.88 336 ILE A CA 1
ATOM 2466 C C . ILE A 1 336 ? 15.694 -12.231 8.766 1.00 87.88 336 ILE A C 1
ATOM 2468 O O . ILE A 1 336 ? 15.702 -11.136 8.209 1.00 87.88 336 ILE A O 1
ATOM 2472 N N . GLN A 1 337 ? 16.746 -13.044 8.787 1.00 85.62 337 GLN A N 1
ATOM 2473 C CA . GLN A 1 337 ? 17.988 -12.761 8.080 1.00 85.62 337 GLN A CA 1
ATOM 2474 C C . GLN A 1 337 ? 17.842 -13.091 6.589 1.00 85.62 337 GLN A C 1
ATOM 2476 O O . GLN A 1 337 ? 17.394 -14.177 6.218 1.00 85.62 337 GLN A O 1
ATOM 2481 N N . LEU A 1 338 ? 18.235 -12.156 5.728 1.00 79.06 338 LEU A N 1
ATOM 2482 C CA . LEU A 1 338 ? 18.295 -12.355 4.284 1.00 79.06 338 LEU A CA 1
ATOM 2483 C C . LEU A 1 338 ? 19.604 -13.042 3.883 1.00 79.06 338 LEU A C 1
ATOM 2485 O O . LEU A 1 338 ? 20.597 -13.019 4.612 1.00 79.06 338 LEU A O 1
ATOM 2489 N N . ALA A 1 339 ? 19.618 -13.639 2.691 1.00 77.25 339 ALA A N 1
ATOM 2490 C CA . ALA A 1 339 ? 20.836 -14.215 2.134 1.00 77.25 339 ALA A CA 1
ATOM 2491 C C . ALA A 1 339 ? 21.955 -13.152 2.029 1.00 77.25 339 ALA A C 1
ATOM 2493 O O . ALA A 1 339 ? 21.659 -11.981 1.765 1.00 77.25 339 ALA A O 1
ATOM 2494 N N . PRO A 1 340 ? 23.238 -13.533 2.186 1.00 70.50 340 PRO A N 1
ATOM 2495 C CA . PRO A 1 340 ? 24.357 -12.614 1.995 1.00 70.50 340 PRO A CA 1
ATOM 2496 C C . PRO A 1 340 ? 24.261 -11.855 0.663 1.00 70.50 340 PRO A C 1
ATOM 2498 O O . PRO A 1 340 ? 23.947 -12.438 -0.374 1.00 70.50 340 PRO A O 1
ATOM 2501 N N . GLY A 1 341 ? 24.496 -10.541 0.699 1.00 66.44 341 GLY A N 1
ATOM 2502 C CA . GLY A 1 341 ? 24.361 -9.661 -0.469 1.00 66.44 341 GLY A CA 1
ATOM 2503 C C . GLY A 1 341 ? 22.926 -9.227 -0.798 1.00 66.44 341 GLY A C 1
ATOM 2504 O O . GLY A 1 341 ? 22.735 -8.449 -1.729 1.00 66.44 341 GLY A O 1
ATOM 2505 N N . SER A 1 342 ? 21.922 -9.681 -0.039 1.00 69.44 342 SER A N 1
ATOM 2506 C CA . SER A 1 342 ? 20.533 -9.223 -0.160 1.00 69.44 342 SER A CA 1
ATOM 2507 C C . SER A 1 342 ? 20.181 -8.221 0.936 1.00 69.44 342 SER A C 1
ATOM 2509 O O . SER A 1 342 ? 20.471 -8.439 2.113 1.00 69.44 342 SER A O 1
ATOM 2511 N N . PHE A 1 343 ? 19.496 -7.144 0.553 1.00 67.12 343 PHE A N 1
ATOM 2512 C CA . PHE A 1 343 ? 19.005 -6.118 1.466 1.00 67.12 343 PHE A CA 1
ATOM 2513 C C . PHE A 1 343 ? 17.574 -5.724 1.109 1.00 67.12 343 PHE A C 1
ATOM 2515 O O . PHE A 1 343 ? 17.220 -5.563 -0.059 1.00 67.12 343 PHE A O 1
ATOM 2522 N N . SER A 1 344 ? 16.752 -5.546 2.136 1.00 63.78 344 SER A N 1
ATOM 2523 C CA . SER A 1 344 ? 15.443 -4.922 2.025 1.00 63.78 344 SER A CA 1
ATOM 2524 C C . SER A 1 344 ? 15.604 -3.515 2.568 1.00 63.78 344 SER A C 1
ATOM 2526 O O . SER A 1 344 ? 15.412 -3.332 3.756 1.00 63.78 344 SER A O 1
ATOM 2528 N N . GLY A 1 345 ? 16.019 -2.553 1.735 1.00 66.00 345 GLY A N 1
ATOM 2529 C CA . GLY A 1 345 ? 16.173 -1.160 2.165 1.00 66.00 345 GLY A CA 1
ATOM 2530 C C . GLY A 1 345 ? 14.822 -0.578 2.590 1.00 66.00 345 GLY A C 1
ATOM 2531 O O . GLY A 1 345 ? 14.257 -0.913 3.619 1.00 66.00 345 GLY A O 1
ATOM 2532 N N . GLN A 1 346 ? 14.236 0.290 1.777 1.00 70.88 346 GLN A N 1
ATOM 2533 C CA . GLN A 1 346 ? 12.988 0.962 2.166 1.00 70.88 346 GLN A CA 1
ATOM 2534 C C . GLN A 1 346 ? 11.737 0.272 1.605 1.00 70.88 346 GLN A C 1
ATOM 2536 O O . GLN A 1 346 ? 10.629 0.552 2.043 1.00 70.88 346 GLN A O 1
ATOM 2541 N N . GLY A 1 347 ? 11.878 -0.647 0.654 1.00 72.50 347 GLY A N 1
ATOM 2542 C CA . GLY A 1 347 ? 10.767 -1.391 0.063 1.00 72.50 347 GLY A CA 1
ATOM 2543 C C . GLY A 1 347 ? 10.951 -2.887 0.256 1.00 72.50 347 GLY A C 1
ATOM 2544 O O . GLY A 1 347 ? 12.078 -3.375 0.269 1.00 72.50 347 GLY A O 1
ATOM 2545 N N . MET A 1 348 ? 9.843 -3.610 0.368 1.00 71.69 348 MET A N 1
ATOM 2546 C CA . MET A 1 348 ? 9.842 -5.062 0.209 1.00 71.69 348 MET A CA 1
ATOM 2547 C C . MET A 1 348 ? 9.546 -5.395 -1.257 1.00 71.69 348 MET A C 1
ATOM 2549 O O . MET A 1 348 ? 8.987 -4.546 -1.963 1.00 71.69 348 MET A O 1
ATOM 2553 N N . PRO A 1 349 ? 9.899 -6.602 -1.746 1.00 57.44 349 PRO A N 1
ATOM 2554 C CA . PRO A 1 349 ? 9.463 -7.052 -3.059 1.00 57.44 349 PRO A CA 1
ATOM 2555 C C . PRO A 1 349 ? 7.960 -6.817 -3.185 1.00 57.44 349 PRO A C 1
ATOM 2557 O O . PRO A 1 349 ? 7.175 -7.356 -2.403 1.00 57.44 349 PRO A O 1
ATOM 2560 N N . GLN A 1 350 ? 7.564 -5.961 -4.129 1.00 51.78 350 GLN A N 1
ATOM 2561 C CA . GLN A 1 350 ? 6.153 -5.735 -4.392 1.00 51.78 350 GLN A CA 1
ATOM 2562 C C . GLN A 1 350 ? 5.613 -7.045 -4.938 1.00 51.78 350 GLN A C 1
ATOM 2564 O O . GLN A 1 350 ? 5.927 -7.432 -6.065 1.00 51.78 350 GLN A O 1
ATOM 2569 N N . MET A 1 351 ? 4.897 -7.789 -4.094 1.00 42.53 351 MET A N 1
ATOM 2570 C CA . MET A 1 351 ? 4.323 -9.046 -4.525 1.00 42.53 351 MET A CA 1
ATOM 2571 C C . MET A 1 351 ? 3.402 -8.752 -5.699 1.00 42.53 351 MET A C 1
ATOM 2573 O O . MET A 1 351 ? 2.455 -7.969 -5.593 1.00 42.53 351 MET A O 1
ATOM 2577 N N . ALA A 1 352 ? 3.720 -9.397 -6.818 1.00 40.84 352 ALA A N 1
ATOM 2578 C CA . ALA A 1 352 ? 2.819 -9.549 -7.932 1.00 40.84 352 ALA A CA 1
ATOM 2579 C C . ALA A 1 352 ? 1.456 -9.947 -7.371 1.00 40.84 352 ALA A C 1
ATOM 2581 O O . ALA A 1 352 ? 1.348 -10.963 -6.686 1.00 40.84 352 ALA A O 1
ATOM 2582 N N . THR A 1 353 ? 0.437 -9.124 -7.598 1.00 44.19 353 THR A N 1
ATOM 2583 C CA . THR A 1 353 ? -0.950 -9.414 -7.254 1.00 44.19 353 THR A CA 1
ATOM 2584 C C . THR A 1 353 ? -1.418 -10.611 -8.086 1.00 44.19 353 THR A C 1
ATOM 2586 O O . THR A 1 353 ? -2.119 -10.493 -9.089 1.00 44.19 353 THR A O 1
ATOM 2589 N N . VAL A 1 354 ? -1.004 -11.810 -7.682 1.00 39.28 354 VAL A N 1
ATOM 2590 C CA . VAL A 1 354 ? -1.531 -13.064 -8.201 1.00 39.28 354 VAL A CA 1
ATOM 2591 C C . VAL A 1 354 ? -2.851 -13.285 -7.483 1.00 39.28 354 VAL A C 1
ATOM 2593 O O . VAL A 1 354 ? -2.901 -13.788 -6.364 1.00 39.28 354 VAL A O 1
ATOM 2596 N N . TYR A 1 355 ? -3.934 -12.856 -8.124 1.00 45.28 355 TYR A N 1
ATOM 2597 C CA . TYR A 1 355 ? -5.284 -13.134 -7.657 1.00 45.28 355 TYR A CA 1
ATOM 2598 C C . TYR A 1 355 ? -5.484 -14.646 -7.493 1.00 45.28 355 TYR A C 1
ATOM 2600 O O . TYR A 1 355 ? -5.314 -15.412 -8.451 1.00 45.28 355 TYR A O 1
ATOM 2608 N N . ASN A 1 356 ? -5.865 -15.071 -6.288 1.00 36.16 356 ASN A N 1
ATOM 2609 C CA . ASN A 1 356 ? -6.452 -16.380 -6.053 1.00 36.16 356 ASN A CA 1
ATOM 2610 C C . ASN A 1 356 ? -7.971 -16.201 -6.044 1.00 36.16 356 ASN A C 1
ATOM 2612 O O . ASN A 1 356 ? -8.512 -15.533 -5.167 1.00 36.16 356 ASN A O 1
ATOM 2616 N N . GLN A 1 357 ? -8.642 -16.752 -7.051 1.00 35.78 357 GLN A N 1
ATOM 2617 C CA . GLN A 1 357 ? -10.090 -16.688 -7.189 1.00 35.78 357 GLN A CA 1
ATOM 2618 C C . GLN A 1 357 ? -10.728 -17.601 -6.139 1.00 35.78 357 GLN A C 1
ATOM 2620 O O . GLN A 1 357 ? -11.077 -18.741 -6.424 1.00 35.78 357 GLN A O 1
ATOM 2625 N N . GLN A 1 358 ? -10.854 -17.131 -4.899 1.00 35.03 358 GLN A N 1
ATOM 2626 C CA . GLN A 1 358 ? -11.932 -17.626 -4.053 1.00 35.03 358 GLN A CA 1
ATOM 2627 C C . GLN A 1 358 ? -13.194 -16.903 -4.526 1.00 35.03 358 GLN A C 1
ATOM 2629 O O . GLN A 1 358 ? -13.180 -15.686 -4.668 1.00 35.03 358 GLN A O 1
ATOM 2634 N N . TYR A 1 359 ? -14.239 -17.674 -4.824 1.00 33.84 359 TYR A N 1
ATOM 2635 C CA . TYR A 1 359 ? -15.512 -17.277 -5.446 1.00 33.84 359 TYR A CA 1
ATOM 2636 C C . TYR A 1 359 ? -15.536 -17.264 -6.983 1.00 33.84 359 TYR A C 1
ATOM 2638 O O . TYR A 1 359 ? -15.646 -16.230 -7.635 1.00 33.84 359 TYR A O 1
ATOM 2646 N N . SER A 1 360 ? -15.569 -18.474 -7.541 1.00 26.02 360 SER A N 1
ATOM 2647 C CA . SER A 1 360 ? -16.491 -18.791 -8.635 1.00 26.02 360 SER A CA 1
ATOM 2648 C C . SER A 1 360 ? -17.578 -19.696 -8.055 1.00 26.02 360 SER A C 1
ATOM 2650 O O . SER A 1 360 ? -17.400 -20.907 -7.969 1.00 26.02 360 SER A O 1
ATOM 2652 N N . ILE A 1 361 ? -18.678 -19.111 -7.586 1.00 29.28 361 ILE A N 1
ATOM 2653 C CA . ILE A 1 361 ? -19.959 -19.817 -7.545 1.00 29.28 361 ILE A CA 1
ATOM 2654 C C . ILE A 1 361 ? -20.817 -19.069 -8.548 1.00 29.28 361 ILE A C 1
ATOM 2656 O O . ILE A 1 361 ? -21.149 -17.925 -8.267 1.00 29.28 361 ILE A O 1
ATOM 2660 N N . TYR A 1 362 ? -21.034 -19.666 -9.719 1.00 28.45 362 TYR A N 1
ATOM 2661 C CA . TYR A 1 362 ? -22.314 -19.789 -10.426 1.00 28.45 362 TYR A CA 1
ATOM 2662 C C . TYR A 1 362 ? -22.135 -20.761 -11.590 1.00 28.45 362 TYR A C 1
ATOM 2664 O O . TYR A 1 362 ? -21.179 -20.565 -12.377 1.00 28.45 362 TYR A O 1
#

pLDDT: mean 75.25, std 20.45, range [26.02, 98.44]

Foldseek 3Di:
DFWQDWAKEALDPVSQKIWIWTWPDHFQQFFTWIFIWMWGLPPPVRPIDTPGTGHTQDDPPQVVDDRDPDPPDLVRGWARNAKYWDAAPVAFFIWIWTWRLAPPATWIWIWGQGSVRDIDSHIAIDGDPVRKDEQDDPPPDDDPPNGRQWRAKYWDADPVRQKIKIWTFGPQNDQPLPGFGIKIFIWGADSNVRDIDTQAMETHHRDNFRGGWIWHYWDAQNVRQKIWTWTFFLTWIWIFGCVLRYHVSRVVRIDGQGPAQAPDDAPDDDGSNQRTWAYWDQDPVRKIKTFGARQRQDPVRDGDDPQWAWAAIWMFPQCPFPDSYCVRRVTGRSNGTHDRRDGRHRHDPPPHCYDDDPDPDD